Protein AF-A0A1F2RL47-F1 (afdb_monomer_lite)

Foldseek 3Di:
DLVLLVVLCVVVVHDLVLLCVQLLADSVVSVCPSVVVDQDFQLVQDCSQVSSCVSSVHPPCPSNVVSVVSVVVVVVVVVPDDQDFPDPLLVVLLLVQEDPVCSVVVVVVCVVPGRDPLSQLSQQVLLVVLSVVLSVCLVDQVSLCVVCVVVVHDSNRSNVLSSVSNRDGSRRDDSVSCVVTSNQFWNHKYADPVVRDIDTDTDDD

Structure (mmCIF, N/CA/C/O backbone):
data_AF-A0A1F2RL47-F1
#
_entry.id   AF-A0A1F2RL47-F1
#
loop_
_atom_site.group_PDB
_atom_site.id
_atom_site.type_symbol
_atom_site.label_atom_id
_atom_site.label_alt_id
_atom_site.label_comp_id
_atom_site.label_asym_id
_atom_site.label_entity_id
_atom_site.label_seq_id
_atom_site.pdbx_PDB_ins_code
_atom_site.Cartn_x
_atom_site.Cartn_y
_atom_site.Cartn_z
_atom_site.occupancy
_atom_site.B_iso_or_equiv
_atom_site.auth_seq_id
_atom_site.auth_comp_id
_atom_site.auth_asym_id
_atom_site.auth_atom_id
_atom_site.pdbx_PDB_model_num
ATOM 1 N N . MET A 1 1 ? -13.474 13.389 9.618 1.00 88.50 1 MET A N 1
ATOM 2 C CA . MET A 1 1 ? -13.455 12.072 10.287 1.00 88.50 1 MET A CA 1
ATOM 3 C C . MET A 1 1 ? -13.010 12.135 11.752 1.00 88.50 1 MET A C 1
ATOM 5 O O . MET A 1 1 ? -13.781 11.733 12.616 1.00 88.50 1 MET A O 1
ATOM 9 N N . ALA A 1 2 ? -11.808 12.642 12.065 1.00 90.94 2 ALA A N 1
ATOM 10 C CA . ALA A 1 2 ? -11.220 12.543 13.415 1.00 90.94 2 ALA A CA 1
ATOM 11 C C . ALA A 1 2 ? -12.103 13.094 14.556 1.00 90.94 2 ALA A C 1
ATOM 13 O O . ALA A 1 2 ? -12.157 12.508 15.635 1.00 90.94 2 ALA A O 1
ATOM 14 N N . PHE A 1 3 ? -12.824 14.193 14.311 1.00 91.50 3 PHE A N 1
ATOM 15 C CA . PHE A 1 3 ? -13.772 14.767 15.271 1.00 91.50 3 PHE A CA 1
ATOM 16 C C . PHE A 1 3 ? -14.878 13.774 15.669 1.00 91.50 3 PHE A C 1
ATOM 18 O O . PHE A 1 3 ? -15.091 13.547 16.857 1.00 91.50 3 PHE A O 1
ATOM 25 N N . VAL A 1 4 ? -15.513 13.128 14.683 1.00 92.81 4 VAL A N 1
ATOM 26 C CA . VAL A 1 4 ? -16.592 12.147 14.898 1.00 92.81 4 VAL A CA 1
ATOM 27 C C . VAL A 1 4 ? -16.088 10.972 15.732 1.00 92.81 4 VAL A C 1
ATOM 29 O O . VAL A 1 4 ? -16.738 10.580 16.697 1.00 92.81 4 VAL A O 1
ATOM 32 N N . ILE A 1 5 ? -14.891 10.458 15.424 1.00 93.94 5 ILE A N 1
ATOM 33 C CA . ILE A 1 5 ? -14.290 9.360 16.191 1.00 93.94 5 ILE A CA 1
ATOM 34 C C . ILE A 1 5 ? -14.054 9.775 17.651 1.00 93.94 5 ILE A C 1
ATOM 36 O O . ILE A 1 5 ? -14.458 9.056 18.561 1.00 93.94 5 ILE A O 1
ATOM 40 N N . ARG A 1 6 ? -13.453 10.949 17.896 1.00 94.44 6 ARG A N 1
ATOM 41 C CA . ARG A 1 6 ? -13.190 11.442 19.262 1.00 94.44 6 ARG A CA 1
ATOM 42 C C . ARG A 1 6 ? -14.474 11.646 20.066 1.00 94.44 6 ARG A C 1
ATOM 44 O O . ARG A 1 6 ? -14.506 11.317 21.249 1.00 94.44 6 ARG A O 1
ATOM 51 N N . GLN A 1 7 ? -15.521 12.171 19.435 1.00 95.06 7 GLN A N 1
ATOM 52 C CA . GLN A 1 7 ? -16.817 12.346 20.080 1.00 95.06 7 GLN A CA 1
ATOM 53 C C . GLN A 1 7 ? -17.424 10.993 20.477 1.00 95.06 7 GLN A C 1
ATOM 55 O O . GLN A 1 7 ? -17.806 10.810 21.631 1.00 95.06 7 GLN A O 1
ATOM 60 N N . ARG A 1 8 ? -17.437 10.019 19.559 1.00 95.69 8 ARG A N 1
ATOM 61 C CA . ARG A 1 8 ? -17.980 8.678 19.822 1.00 95.69 8 ARG A CA 1
ATOM 62 C C . ARG A 1 8 ? -17.197 7.909 20.881 1.00 95.69 8 ARG A C 1
ATOM 64 O O . ARG A 1 8 ? -17.809 7.240 21.705 1.00 95.69 8 ARG A O 1
ATOM 71 N N . LEU A 1 9 ? -15.870 8.044 20.910 1.00 95.25 9 LEU A N 1
ATOM 72 C CA . LEU A 1 9 ? -15.038 7.502 21.988 1.00 95.25 9 LEU A CA 1
ATOM 73 C C . LEU A 1 9 ? -15.491 8.023 23.358 1.00 95.25 9 LEU A C 1
ATOM 75 O O . LEU A 1 9 ? -15.716 7.234 24.271 1.00 95.25 9 LEU A O 1
ATOM 79 N N . LYS A 1 10 ? -15.699 9.341 23.482 1.00 95.50 10 LYS A N 1
ATOM 80 C CA . LYS A 1 10 ? -16.166 9.966 24.726 1.00 95.50 10 LYS A CA 1
ATOM 81 C C . LYS A 1 10 ? -17.562 9.484 25.128 1.00 95.50 10 LYS A C 1
ATOM 83 O O . LYS A 1 10 ? -17.778 9.176 26.293 1.00 95.50 10 LYS A O 1
ATOM 88 N N . GLU A 1 11 ? -18.495 9.416 24.180 1.00 96.38 11 GLU A N 1
ATOM 89 C CA . GLU A 1 11 ? -19.876 8.971 24.427 1.00 96.38 11 GLU A CA 1
ATOM 90 C C . GLU A 1 11 ? -19.958 7.507 24.871 1.00 96.38 11 GLU A C 1
ATOM 92 O O . GLU A 1 11 ? -20.798 7.157 25.695 1.00 96.38 11 GLU A O 1
ATOM 97 N N . LEU A 1 12 ? -19.086 6.653 24.334 1.00 95.38 12 LEU A N 1
ATOM 98 C CA . LEU A 1 12 ? -19.057 5.223 24.637 1.00 95.38 12 LEU A CA 1
ATOM 99 C C . LEU A 1 12 ? -18.124 4.867 25.804 1.00 95.38 12 LEU A C 1
ATOM 101 O O . LEU A 1 12 ? -18.041 3.695 26.161 1.00 95.38 12 LEU A O 1
ATOM 105 N N . GLY A 1 13 ? -17.411 5.843 26.380 1.00 94.75 13 GLY A N 1
ATOM 106 C CA . GLY A 1 13 ? -16.404 5.595 27.417 1.00 94.75 13 GLY A CA 1
ATOM 107 C C . GLY A 1 13 ? -15.221 4.755 26.922 1.00 94.75 13 GLY A C 1
ATOM 108 O O . GLY A 1 13 ? -14.617 4.020 27.697 1.00 94.75 13 GLY A O 1
ATOM 109 N N . LEU A 1 14 ? -14.912 4.829 25.625 1.00 95.06 14 LEU A N 1
ATOM 110 C CA . LEU A 1 14 ? -13.838 4.076 24.992 1.00 95.06 14 LEU A CA 1
ATOM 111 C C . LEU A 1 14 ? -12.568 4.924 24.875 1.00 95.06 14 LEU A C 1
ATOM 113 O O . LEU A 1 14 ? -12.594 6.123 24.604 1.00 95.06 14 LEU A O 1
ATOM 117 N N . GLU A 1 15 ? -11.433 4.255 25.003 1.00 94.75 15 GLU A N 1
ATOM 118 C CA . GLU A 1 15 ? -10.100 4.798 24.714 1.00 94.75 15 GLU A CA 1
ATOM 119 C C . GLU A 1 15 ? -9.568 4.353 23.337 1.00 94.75 15 GLU A C 1
ATOM 121 O O . GLU A 1 15 ? -10.057 3.378 22.761 1.00 94.75 15 GLU A O 1
ATOM 126 N N . GLN A 1 16 ? -8.516 5.015 22.833 1.00 94.50 16 GLN A N 1
ATOM 127 C CA . GLN A 1 16 ? -7.905 4.703 21.529 1.00 94.50 16 GLN A CA 1
ATOM 128 C C . GLN A 1 16 ? -7.389 3.261 21.434 1.00 94.50 16 GLN A C 1
ATOM 130 O O . GLN A 1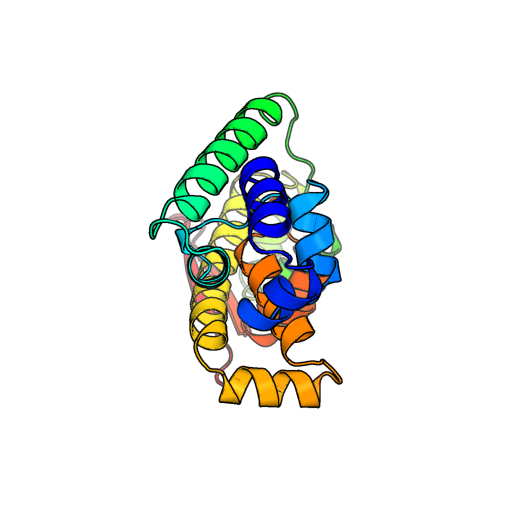 16 ? -7.584 2.633 20.394 1.00 94.50 16 GLN A O 1
ATOM 135 N N . ARG A 1 17 ? -6.835 2.697 22.518 1.00 95.56 17 ARG A N 1
ATOM 136 C CA . ARG A 1 17 ? -6.444 1.275 22.592 1.00 95.56 17 ARG A CA 1
ATOM 137 C C . ARG A 1 17 ? -7.565 0.296 22.228 1.00 95.56 17 ARG A C 1
ATOM 139 O O . ARG A 1 17 ? -7.301 -0.742 21.622 1.00 95.56 17 ARG A O 1
ATOM 146 N N . HIS A 1 18 ? -8.823 0.628 22.531 1.00 95.56 18 HIS A N 1
ATOM 147 C CA . HIS A 1 18 ? -9.960 -0.225 22.176 1.00 95.56 18 HIS A CA 1
ATOM 148 C C . HIS A 1 18 ? -10.221 -0.195 20.667 1.00 95.56 18 HIS A C 1
ATOM 150 O O . HIS A 1 18 ? -10.503 -1.234 20.076 1.00 95.56 18 HIS A O 1
ATOM 156 N N . LEU A 1 19 ? -10.066 0.970 20.025 1.00 94.94 19 LEU A N 1
ATOM 157 C CA . LEU A 1 19 ? -10.150 1.075 18.565 1.00 94.94 19 LEU A CA 1
ATOM 158 C C . LEU A 1 19 ? -8.989 0.381 17.876 1.00 94.94 19 LEU A C 1
ATOM 160 O O . LEU A 1 19 ? -9.209 -0.296 16.881 1.00 94.94 19 LEU A O 1
ATOM 164 N N . ALA A 1 20 ? -7.780 0.533 18.411 1.00 96.06 20 ALA A N 1
ATOM 165 C CA . ALA A 1 20 ? -6.589 -0.135 17.907 1.00 96.06 20 ALA A CA 1
ATOM 166 C C . ALA A 1 20 ? -6.789 -1.657 17.895 1.00 96.06 20 ALA A C 1
ATOM 168 O O . ALA A 1 20 ? -6.635 -2.296 16.858 1.00 96.06 20 ALA A O 1
ATOM 169 N N . THR A 1 21 ? -7.280 -2.206 19.011 1.00 95.75 21 THR A N 1
ATOM 170 C CA . THR A 1 21 ? -7.626 -3.629 19.137 1.00 95.75 21 THR A CA 1
ATOM 171 C C . THR A 1 21 ? -8.707 -4.043 18.134 1.00 95.75 21 THR A C 1
ATOM 173 O O . THR A 1 21 ? -8.534 -5.022 17.414 1.00 95.75 21 THR A O 1
ATOM 176 N N . ALA A 1 22 ? -9.806 -3.286 18.032 1.00 94.56 22 ALA A N 1
ATOM 177 C CA . ALA A 1 22 ? -10.914 -3.616 17.131 1.00 94.56 22 ALA A CA 1
ATOM 178 C C . ALA A 1 22 ? -10.522 -3.555 15.643 1.00 94.56 22 ALA A C 1
ATOM 180 O O . ALA A 1 22 ? -10.947 -4.386 14.845 1.00 94.56 22 ALA A O 1
ATOM 181 N N . ALA A 1 23 ? -9.687 -2.585 15.268 1.00 93.44 23 ALA A N 1
ATOM 182 C CA . ALA A 1 23 ? -9.158 -2.437 13.917 1.00 93.44 23 ALA A CA 1
ATOM 183 C C . ALA A 1 23 ? -7.949 -3.340 13.625 1.00 93.44 23 ALA A C 1
ATOM 185 O O . ALA A 1 23 ? -7.534 -3.438 12.465 1.00 93.44 23 ALA A O 1
ATOM 186 N N . GLN A 1 24 ? -7.420 -4.014 14.652 1.00 94.69 24 GLN A N 1
ATOM 187 C CA . GLN A 1 24 ? -6.204 -4.820 14.597 1.00 94.69 24 GLN A CA 1
ATOM 188 C C . GLN A 1 24 ? -4.998 -4.024 14.075 1.00 94.69 24 GLN A C 1
ATOM 190 O O . GLN A 1 24 ? -4.274 -4.449 13.178 1.00 94.69 24 GLN A O 1
ATOM 195 N N . VAL A 1 25 ? -4.819 -2.820 14.601 1.00 95.06 25 VAL A N 1
ATOM 196 C CA . VAL A 1 25 ? -3.718 -1.913 14.265 1.00 95.06 25 VAL A CA 1
ATOM 197 C C . VAL A 1 25 ? -3.071 -1.417 15.549 1.00 95.06 25 VAL A C 1
ATOM 199 O O . VAL A 1 25 ? -3.629 -1.552 16.636 1.00 95.06 25 VAL A O 1
ATOM 202 N N . THR A 1 26 ? -1.892 -0.812 15.443 1.00 95.56 26 THR A N 1
ATOM 203 C CA . THR A 1 26 ? -1.216 -0.255 16.617 1.00 95.56 26 THR A CA 1
ATOM 204 C C . THR A 1 26 ? -1.956 0.973 17.157 1.00 95.56 26 THR A C 1
ATOM 206 O O . THR A 1 26 ? -2.569 1.744 16.413 1.00 95.56 26 THR A O 1
ATOM 209 N N . GLU A 1 27 ? -1.877 1.213 18.469 1.00 95.56 27 GLU A N 1
ATOM 210 C CA . GLU A 1 27 ? -2.470 2.416 19.071 1.00 95.56 27 GLU A CA 1
ATOM 211 C C . GLU A 1 27 ? -1.833 3.703 18.523 1.00 95.56 27 GLU A C 1
ATOM 213 O O . GLU A 1 27 ? -2.525 4.691 18.275 1.00 95.56 27 GLU A O 1
ATOM 218 N N . SER A 1 28 ? -0.526 3.665 18.239 1.00 94.50 28 SER A N 1
ATOM 219 C CA . SER A 1 28 ? 0.192 4.760 17.579 1.00 94.50 28 SER A CA 1
ATOM 220 C C . SER A 1 28 ? -0.423 5.112 16.222 1.00 94.50 28 SER A C 1
ATOM 222 O O . SER A 1 28 ? -0.606 6.292 15.924 1.00 94.50 28 SER A O 1
ATOM 224 N N . TYR A 1 29 ? -0.820 4.112 15.429 1.00 92.75 29 TYR A N 1
ATOM 225 C CA . TYR A 1 29 ? -1.465 4.338 14.138 1.00 92.75 29 TYR A CA 1
ATOM 226 C C . TYR A 1 29 ? -2.809 5.069 14.290 1.00 92.75 29 TYR A C 1
ATOM 228 O O . TYR A 1 29 ? -3.046 6.071 13.611 1.00 92.75 29 TYR A O 1
ATOM 236 N N . ILE A 1 30 ? -3.650 4.657 15.250 1.00 94.50 30 ILE A N 1
ATOM 237 C CA . ILE A 1 30 ? -4.903 5.363 15.580 1.00 94.50 30 ILE A CA 1
ATOM 238 C C . ILE A 1 30 ? -4.621 6.802 16.025 1.00 94.50 30 ILE A C 1
ATOM 240 O O . ILE A 1 30 ? -5.266 7.738 15.549 1.00 94.50 30 ILE A O 1
ATOM 244 N N . SER A 1 31 ? -3.628 7.002 16.890 1.00 94.38 31 SER A N 1
ATOM 245 C CA . SER A 1 31 ? -3.228 8.329 17.365 1.00 94.38 31 SER A CA 1
ATOM 246 C C . SER A 1 31 ? -2.759 9.238 16.222 1.00 94.38 31 SER A C 1
ATOM 248 O O . SER A 1 31 ? -3.164 10.400 16.142 1.00 94.38 31 SER A O 1
ATOM 250 N N . GLN A 1 32 ? -1.971 8.712 15.279 1.00 92.38 32 GLN A N 1
ATOM 251 C CA . GLN A 1 32 ? -1.508 9.442 14.094 1.00 92.38 32 GLN A CA 1
ATOM 252 C C . GLN A 1 32 ? -2.663 9.831 13.159 1.00 92.38 32 GLN A C 1
ATOM 254 O O . GLN A 1 32 ? -2.704 10.977 12.699 1.00 92.38 32 GLN A O 1
ATOM 259 N N . LEU A 1 33 ? -3.620 8.921 12.944 1.00 90.94 33 LEU A N 1
ATOM 260 C CA . LEU A 1 33 ? -4.858 9.165 12.194 1.00 90.94 33 LEU A CA 1
ATOM 261 C C . LEU A 1 33 ? -5.698 10.273 12.837 1.00 90.94 33 LEU A C 1
ATOM 263 O O . LEU A 1 33 ? -6.077 11.250 12.191 1.00 90.94 33 LEU A O 1
ATOM 267 N N . LEU A 1 34 ? -5.956 10.169 14.143 1.00 91.75 34 LEU A N 1
ATOM 268 C CA . LEU A 1 34 ? -6.747 11.159 14.875 1.00 91.75 34 LEU A CA 1
ATOM 269 C C . LEU A 1 34 ? -6.022 12.495 15.035 1.00 91.75 34 LEU A C 1
ATOM 271 O O . LEU A 1 34 ? -6.678 13.528 15.190 1.00 91.75 34 LEU A O 1
ATOM 275 N N . GLY A 1 35 ? -4.692 12.483 15.030 1.00 90.38 35 GLY A N 1
ATOM 276 C CA . GLY A 1 35 ? -3.835 13.661 15.066 1.00 90.38 35 GLY A CA 1
ATOM 277 C C . GLY A 1 35 ? -3.644 14.336 13.709 1.00 90.38 35 GLY A C 1
ATOM 278 O O . GLY A 1 35 ? -3.002 15.382 13.674 1.00 90.38 35 GLY A O 1
ATOM 279 N N . ARG A 1 36 ? -4.176 13.765 12.615 1.00 83.94 36 ARG A N 1
ATOM 280 C CA . ARG A 1 36 ? -3.957 14.231 11.230 1.00 83.94 36 ARG A CA 1
ATOM 281 C C . ARG A 1 36 ? -2.474 14.337 10.856 1.00 83.94 36 ARG A C 1
ATOM 283 O O . ARG A 1 36 ? -2.095 15.136 10.007 1.00 83.94 36 ARG A O 1
ATOM 290 N N . LYS A 1 37 ? -1.625 13.538 11.512 1.00 84.00 37 LYS A N 1
ATOM 291 C CA . LYS A 1 37 ? -0.209 13.401 11.139 1.00 84.00 37 LYS A CA 1
ATOM 292 C C . LYS A 1 37 ? -0.048 12.529 9.895 1.00 84.00 37 LYS A C 1
ATOM 294 O O . LYS A 1 37 ? 0.966 12.631 9.216 1.00 84.00 37 LYS A O 1
ATOM 299 N N . LYS A 1 38 ? -1.039 11.677 9.622 1.00 79.38 38 LYS A N 1
ATOM 300 C CA . LYS A 1 38 ? -1.148 10.849 8.423 1.00 79.38 38 LYS A CA 1
ATOM 301 C C . LYS A 1 38 ? -2.483 11.109 7.740 1.00 79.38 38 LYS A C 1
ATOM 303 O O . LYS A 1 38 ? -3.490 11.321 8.423 1.00 79.38 38 LYS A O 1
ATOM 308 N N . ALA A 1 39 ? -2.462 11.079 6.411 1.00 79.62 39 ALA A N 1
ATOM 309 C CA . ALA A 1 39 ? -3.675 11.091 5.614 1.00 79.62 39 ALA A CA 1
ATOM 310 C C . ALA A 1 39 ? -4.495 9.828 5.931 1.00 79.62 39 ALA A C 1
ATOM 312 O O . ALA A 1 39 ? -3.917 8.764 6.182 1.00 79.62 39 ALA A O 1
ATOM 313 N N . PRO A 1 40 ? -5.830 9.920 5.954 1.00 84.88 40 PRO A N 1
ATOM 314 C CA . PRO A 1 40 ? -6.660 8.740 6.116 1.00 84.88 40 PRO A CA 1
ATOM 315 C C . PRO A 1 40 ? -6.518 7.836 4.879 1.00 84.88 40 PRO A C 1
ATOM 317 O O . PRO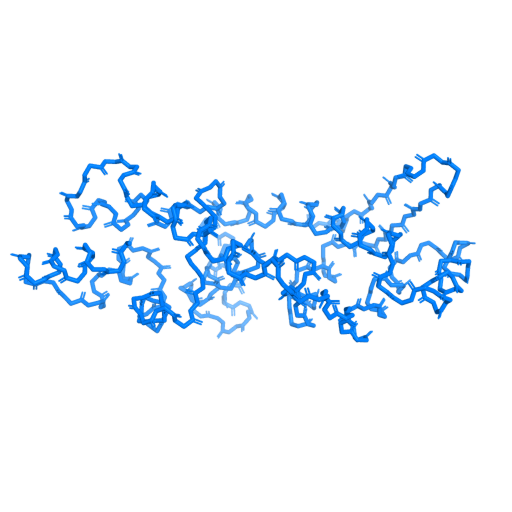 A 1 40 ? -6.591 8.375 3.775 1.00 84.88 40 PRO A O 1
ATOM 320 N N . PRO A 1 41 ? -6.309 6.511 5.028 1.00 88.62 41 PRO A N 1
ATOM 321 C CA . PRO A 1 41 ? -6.110 5.605 3.894 1.00 88.62 41 PRO A CA 1
ATOM 322 C C . PRO A 1 41 ? -7.272 5.631 2.889 1.00 88.62 41 PRO A C 1
ATOM 324 O O . PRO A 1 41 ? -8.414 5.919 3.235 1.00 88.62 41 PRO A O 1
ATOM 327 N N . ALA A 1 42 ? -7.010 5.335 1.618 1.00 87.56 42 ALA A N 1
ATOM 328 C CA . ALA A 1 42 ? -8.079 5.258 0.620 1.00 87.56 42 ALA A CA 1
ATOM 329 C C . ALA A 1 42 ? -9.120 4.167 0.991 1.00 87.56 42 ALA A C 1
ATOM 331 O O . ALA A 1 42 ? -8.725 3.018 1.215 1.00 87.56 42 ALA A O 1
ATOM 332 N N . PRO A 1 43 ? -10.433 4.477 1.062 1.00 89.31 43 PRO A N 1
ATOM 333 C CA . PRO A 1 43 ? -11.442 3.524 1.535 1.00 89.31 43 PRO A CA 1
ATOM 334 C C . PRO A 1 43 ? -11.577 2.232 0.729 1.00 89.31 43 PRO A C 1
ATOM 336 O O . PRO A 1 43 ? -11.914 1.198 1.292 1.00 89.31 43 PRO A O 1
ATOM 339 N N . ASP A 1 44 ? -11.278 2.250 -0.568 1.00 86.75 44 ASP A N 1
ATOM 340 C CA . ASP A 1 44 ? -11.280 1.071 -1.446 1.00 86.75 44 ASP A CA 1
ATOM 341 C C . ASP A 1 44 ? -10.114 0.098 -1.172 1.00 86.75 44 ASP A C 1
ATOM 343 O O . ASP A 1 44 ? -10.092 -1.041 -1.663 1.00 86.75 44 ASP A O 1
ATOM 347 N N . ARG A 1 45 ? -9.133 0.538 -0.379 1.00 83.81 45 ARG A N 1
ATOM 348 C CA . ARG A 1 45 ? -7.887 -0.183 -0.097 1.00 83.81 45 ARG A CA 1
ATOM 349 C C . ARG A 1 45 ? -7.801 -0.714 1.327 1.00 83.81 45 ARG A C 1
ATOM 351 O O . ARG A 1 45 ? -6.783 -1.294 1.686 1.00 83.81 45 ARG A O 1
ATOM 358 N N . THR A 1 46 ? -8.831 -0.510 2.147 1.00 87.81 46 THR A N 1
ATOM 359 C CA . THR A 1 46 ? -8.787 -0.895 3.557 1.00 87.81 46 THR A CA 1
ATOM 360 C C . THR A 1 46 ? -10.158 -1.242 4.129 1.00 87.81 46 THR A C 1
ATOM 362 O O . THR A 1 46 ? -11.153 -0.569 3.887 1.00 87.81 46 THR A O 1
ATOM 365 N N . ASP A 1 47 ? -10.182 -2.260 4.980 1.00 90.88 47 ASP A N 1
ATOM 366 C CA . ASP A 1 47 ? -11.283 -2.635 5.873 1.00 90.88 47 ASP A CA 1
ATOM 367 C C . ASP A 1 47 ? -11.279 -1.831 7.194 1.00 90.88 47 ASP A C 1
ATOM 369 O O . ASP A 1 47 ? -12.146 -2.010 8.052 1.00 90.88 47 ASP A O 1
ATOM 373 N N . LEU A 1 48 ? -10.317 -0.916 7.383 1.00 92.56 48 LEU A N 1
ATOM 374 C CA . LEU A 1 48 ? -10.156 -0.115 8.601 1.00 92.56 48 LEU A CA 1
ATOM 375 C C . LEU A 1 48 ? -11.439 0.635 8.982 1.00 92.56 48 LEU A C 1
ATOM 377 O O . LEU A 1 48 ? -11.823 0.661 10.151 1.00 92.56 48 LEU A O 1
ATOM 381 N N . TYR A 1 49 ? -12.109 1.251 8.007 1.00 93.62 49 TYR A N 1
ATOM 382 C CA . TYR A 1 49 ? -13.300 2.064 8.259 1.00 93.62 49 TYR A CA 1
ATOM 383 C C . TYR A 1 49 ? -14.500 1.246 8.703 1.00 93.62 49 TYR A C 1
ATOM 385 O O . TYR A 1 49 ? -15.297 1.723 9.511 1.00 93.62 49 TYR A O 1
ATOM 393 N N . GLU A 1 50 ? -14.609 0.019 8.206 1.00 93.75 50 GLU A N 1
ATOM 394 C CA . GLU A 1 50 ? -15.635 -0.914 8.636 1.00 93.75 50 GLU A CA 1
ATOM 395 C C . GLU A 1 50 ? -15.392 -1.328 10.090 1.00 93.75 50 GLU A C 1
ATOM 397 O O . GLU A 1 50 ? -16.269 -1.133 10.935 1.00 93.75 50 GLU A O 1
ATOM 402 N N . LYS A 1 51 ? -14.171 -1.773 10.418 1.00 94.44 51 LYS A N 1
ATOM 403 C CA . LYS A 1 51 ? -13.800 -2.191 11.781 1.00 94.44 51 LYS A CA 1
ATOM 404 C C . LYS A 1 51 ? -13.977 -1.068 12.810 1.00 94.44 51 LYS A C 1
ATOM 406 O O . LYS A 1 51 ? -14.565 -1.272 13.873 1.00 94.44 51 LYS A 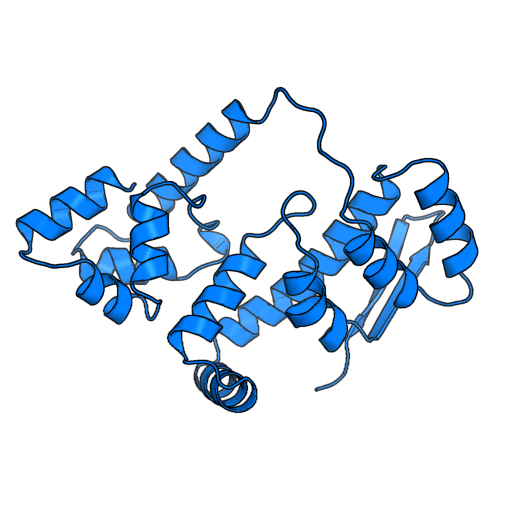O 1
ATOM 411 N N . LEU A 1 52 ? -13.521 0.146 12.488 1.00 95.00 52 LEU A N 1
ATOM 412 C CA . LEU A 1 52 ? -13.702 1.318 13.353 1.00 95.00 52 LEU A CA 1
ATOM 413 C C . LEU A 1 52 ? -15.177 1.720 13.480 1.00 95.00 52 LEU A C 1
ATOM 415 O O . LEU A 1 52 ? -15.623 2.087 14.568 1.00 95.00 52 LEU A O 1
ATOM 419 N N . GLY A 1 53 ? -15.939 1.655 12.385 1.00 94.62 53 GLY A N 1
ATOM 420 C CA . GLY A 1 53 ? -17.360 1.999 12.368 1.00 94.62 53 GLY A CA 1
ATOM 421 C C . GLY A 1 53 ? -18.175 1.076 13.267 1.00 94.62 53 GLY A C 1
ATOM 422 O O . GLY A 1 53 ? -18.950 1.559 14.096 1.00 94.62 53 GLY A O 1
ATOM 423 N N . GLN A 1 54 ? -17.923 -0.231 13.179 1.00 95.12 54 GLN A N 1
ATOM 424 C CA . GLN A 1 54 ? -18.538 -1.245 14.035 1.00 95.12 54 GLN A CA 1
ATOM 425 C C . GLN A 1 54 ? -18.217 -1.002 15.518 1.00 95.12 54 GLN A C 1
ATOM 427 O O . GLN A 1 54 ? -19.132 -0.940 16.343 1.00 95.12 54 GLN A O 1
ATOM 432 N N . ALA A 1 55 ? -16.945 -0.764 15.862 1.00 94.50 55 ALA A N 1
ATOM 433 C CA . ALA A 1 55 ? -16.527 -0.492 17.242 1.00 94.50 55 ALA A CA 1
ATOM 434 C C . ALA A 1 55 ? -17.171 0.780 17.830 1.00 94.50 55 ALA A C 1
ATOM 436 O O . ALA A 1 55 ? -17.520 0.826 19.010 1.00 94.50 55 ALA A O 1
ATOM 437 N N . LEU A 1 56 ? -17.369 1.809 17.001 1.00 95.81 56 LEU A N 1
ATOM 438 C CA . LEU A 1 56 ? -17.978 3.087 17.391 1.00 95.81 56 LEU A CA 1
ATOM 439 C C . LEU A 1 56 ? -19.508 3.106 17.258 1.00 95.81 56 LEU A C 1
ATOM 441 O O . LEU A 1 56 ? -20.138 4.136 17.543 1.00 95.81 56 LEU A O 1
ATOM 445 N N . LYS A 1 57 ? -20.114 1.988 16.836 1.00 94.94 57 LYS A N 1
ATOM 446 C CA . LYS A 1 57 ? -21.551 1.860 16.556 1.00 94.94 57 LYS A CA 1
ATOM 447 C C . LYS A 1 57 ? -22.045 2.964 15.610 1.00 94.94 57 LYS A C 1
ATOM 449 O O . LYS A 1 57 ? -23.041 3.629 15.890 1.00 94.94 57 LYS A O 1
ATOM 454 N N . LEU A 1 58 ? -21.284 3.217 14.548 1.00 94.38 58 LEU A N 1
ATOM 455 C CA . LEU A 1 58 ? -21.622 4.167 13.489 1.00 94.38 58 LEU A CA 1
ATOM 456 C C . LEU A 1 58 ? -22.276 3.439 12.307 1.00 94.38 58 LEU A C 1
ATOM 458 O O . LEU A 1 58 ? -22.022 2.249 12.117 1.00 94.38 58 LEU A O 1
ATOM 462 N N . PRO A 1 59 ? -23.082 4.136 11.486 1.00 93.94 59 PRO A N 1
ATOM 463 C CA . PRO A 1 59 ? -23.585 3.568 10.243 1.00 93.94 59 PRO A CA 1
ATOM 464 C C . PRO A 1 59 ? -22.443 3.096 9.337 1.00 93.94 59 PRO A C 1
ATOM 466 O O . PRO A 1 59 ? -21.426 3.784 9.186 1.00 93.94 59 PRO A O 1
ATOM 469 N N . ASN A 1 60 ? -22.632 1.935 8.708 1.00 89.75 60 ASN A N 1
ATOM 470 C CA . ASN A 1 60 ? -21.666 1.384 7.762 1.00 89.75 60 ASN A CA 1
ATOM 471 C C . ASN A 1 60 ? -21.378 2.392 6.642 1.00 89.75 60 ASN A C 1
ATOM 473 O O . ASN A 1 60 ? -22.286 3.026 6.108 1.00 89.75 60 ASN A O 1
ATOM 477 N N . GLY A 1 61 ? -20.099 2.551 6.301 1.00 90.56 61 GLY A N 1
ATOM 478 C CA . GLY A 1 61 ? -19.650 3.471 5.254 1.00 90.56 61 GLY A CA 1
ATOM 479 C C . GLY A 1 61 ? -19.541 4.945 5.667 1.00 90.56 61 GLY A C 1
ATOM 480 O O . GLY A 1 61 ? -18.919 5.715 4.939 1.00 90.56 61 GLY A O 1
ATOM 481 N N . GLU A 1 62 ? -20.043 5.360 6.838 1.00 93.56 62 GLU A N 1
ATOM 482 C CA . GLU A 1 62 ? -19.972 6.773 7.254 1.00 93.56 62 GLU A CA 1
ATOM 483 C C . GLU A 1 62 ? -18.519 7.243 7.436 1.00 93.56 62 GLU A C 1
ATOM 485 O O . GLU A 1 62 ? -18.139 8.314 6.960 1.00 93.56 62 GLU A O 1
ATOM 490 N N . LEU A 1 63 ? -17.670 6.424 8.069 1.00 94.12 63 LEU A N 1
ATOM 491 C CA . LEU A 1 63 ? -16.250 6.752 8.232 1.00 94.12 63 LEU A CA 1
ATOM 492 C C . LEU A 1 63 ? -15.497 6.765 6.897 1.00 94.12 63 LEU A C 1
ATOM 494 O O . LEU A 1 63 ? -14.696 7.671 6.680 1.00 94.12 63 LEU A O 1
ATOM 498 N N . ALA A 1 64 ? -15.794 5.822 5.998 1.00 93.56 64 ALA A N 1
ATOM 499 C CA . ALA A 1 64 ? -15.225 5.783 4.651 1.00 93.56 64 ALA A CA 1
ATOM 500 C C . ALA A 1 64 ? -15.571 7.061 3.868 1.00 93.56 64 ALA A C 1
ATOM 502 O O . ALA A 1 64 ? -14.686 7.720 3.326 1.00 93.56 64 ALA A O 1
ATOM 503 N N . ARG A 1 65 ? -16.840 7.491 3.913 1.00 93.94 65 ARG A N 1
ATOM 504 C CA . ARG A 1 65 ? -17.297 8.746 3.298 1.00 93.94 65 ARG A CA 1
ATOM 505 C C . ARG A 1 65 ? -16.551 9.964 3.847 1.00 93.94 65 ARG A C 1
ATOM 507 O O . ARG A 1 65 ? -16.153 10.844 3.086 1.00 93.94 65 ARG A O 1
ATOM 514 N N . LEU A 1 66 ? -16.372 10.038 5.167 1.00 92.62 66 LEU A N 1
ATOM 515 C CA . LEU A 1 66 ? -15.649 11.143 5.803 1.00 92.62 66 LEU A CA 1
ATOM 516 C C . LEU A 1 66 ? -14.155 11.138 5.458 1.00 92.62 66 LEU A C 1
ATOM 518 O O . LEU A 1 66 ? -13.574 12.215 5.330 1.00 92.62 66 LEU A O 1
ATOM 522 N N . ALA A 1 67 ? -13.543 9.961 5.322 1.00 91.62 67 ALA A N 1
ATOM 523 C CA . ALA A 1 67 ? -12.163 9.821 4.876 1.00 91.62 67 ALA A CA 1
ATOM 524 C C . ALA A 1 67 ? -11.990 10.301 3.428 1.00 91.62 67 ALA A C 1
ATOM 526 O O . ALA A 1 67 ? -11.089 11.091 3.159 1.00 91.62 67 ALA A O 1
ATOM 527 N N . ASP A 1 68 ? -12.892 9.920 2.520 1.00 90.81 68 ASP A N 1
ATOM 528 C CA . ASP A 1 68 ? -12.870 10.379 1.125 1.00 90.81 68 ASP A CA 1
ATOM 529 C C . ASP A 1 68 ? -12.963 11.900 0.997 1.00 90.81 68 ASP A C 1
ATOM 531 O O . ASP A 1 68 ? -12.275 12.508 0.171 1.00 90.81 68 ASP A O 1
ATOM 535 N N . LEU A 1 69 ? -13.812 12.533 1.810 1.00 89.50 69 LEU A N 1
ATOM 536 C CA . LEU A 1 69 ? -13.920 13.990 1.851 1.00 89.50 69 LEU A CA 1
ATOM 537 C C . LEU A 1 69 ? -12.610 14.631 2.327 1.00 89.50 69 LEU A C 1
ATOM 539 O O . LEU A 1 69 ? -12.110 15.534 1.657 1.00 89.50 69 LEU A O 1
ATOM 543 N N . GLU A 1 70 ? -12.019 14.130 3.418 1.00 87.38 70 GLU A N 1
ATOM 544 C CA . GLU A 1 70 ? -10.729 14.625 3.923 1.00 87.38 70 GLU A CA 1
ATOM 545 C C . GLU A 1 70 ? -9.607 14.453 2.879 1.00 87.38 70 GLU A C 1
ATOM 547 O O . GLU A 1 70 ? -8.861 15.401 2.630 1.00 87.38 70 GLU A O 1
ATOM 552 N N . ARG A 1 71 ? -9.532 13.310 2.177 1.00 86.44 71 ARG A N 1
ATOM 553 C CA . ARG A 1 71 ? -8.544 13.083 1.101 1.00 86.44 71 ARG A CA 1
ATOM 554 C C . ARG A 1 71 ? -8.716 14.054 -0.063 1.00 86.44 71 ARG A C 1
ATOM 556 O O . ARG A 1 71 ? -7.735 14.604 -0.560 1.00 86.44 71 ARG A O 1
ATOM 563 N N . LYS A 1 72 ? -9.955 14.298 -0.503 1.00 84.38 72 LYS A N 1
ATOM 564 C CA . LYS A 1 72 ? -10.245 15.264 -1.579 1.00 84.38 72 LYS A CA 1
ATOM 565 C C . LYS A 1 72 ? -9.864 16.688 -1.175 1.00 84.38 72 LYS A C 1
ATOM 567 O O . LYS A 1 72 ? -9.364 17.441 -2.008 1.00 84.38 72 LYS A O 1
ATOM 572 N N . GLU A 1 73 ? -10.083 17.067 0.081 1.00 83.25 73 GLU A N 1
ATOM 573 C CA . GLU A 1 73 ? -9.652 18.364 0.611 1.00 83.25 73 GLU A CA 1
ATOM 574 C C . GLU A 1 73 ? -8.126 18.487 0.676 1.00 83.25 73 GLU A C 1
ATOM 576 O O . GLU A 1 73 ? -7.581 19.510 0.259 1.00 83.25 73 GLU A O 1
ATOM 581 N N . GLU A 1 74 ? -7.421 17.454 1.140 1.00 78.81 74 GLU A N 1
ATOM 582 C CA . GLU A 1 74 ? -5.955 17.430 1.139 1.00 78.81 74 GLU A CA 1
ATOM 583 C C . GLU A 1 74 ? -5.382 17.504 -0.276 1.00 78.81 74 GLU A C 1
ATOM 585 O O . GLU A 1 74 ? -4.450 18.269 -0.521 1.00 78.81 74 GLU A O 1
ATOM 590 N N . PHE A 1 75 ? -5.970 16.777 -1.225 1.00 75.19 75 PHE A N 1
ATOM 591 C CA . PHE A 1 75 ? -5.574 16.841 -2.629 1.00 75.19 75 PHE A CA 1
ATOM 592 C C . PHE A 1 75 ? -5.742 18.256 -3.202 1.00 75.19 75 PHE A C 1
ATOM 594 O O . PHE A 1 75 ? -4.818 18.793 -3.810 1.00 75.19 75 PHE A O 1
ATOM 601 N N . LYS A 1 76 ? -6.874 18.921 -2.919 1.00 75.38 76 LYS A N 1
ATOM 602 C CA . LYS A 1 76 ? -7.101 20.330 -3.292 1.00 75.38 76 LYS A CA 1
ATOM 603 C C . LYS A 1 76 ? -6.075 21.285 -2.682 1.00 75.38 76 LYS A C 1
ATOM 605 O O . LYS A 1 76 ? -5.699 22.252 -3.331 1.00 75.38 76 LYS A O 1
ATOM 610 N N . ARG A 1 77 ? -5.604 21.026 -1.459 1.00 72.44 77 ARG A N 1
ATOM 611 C CA . ARG A 1 77 ? 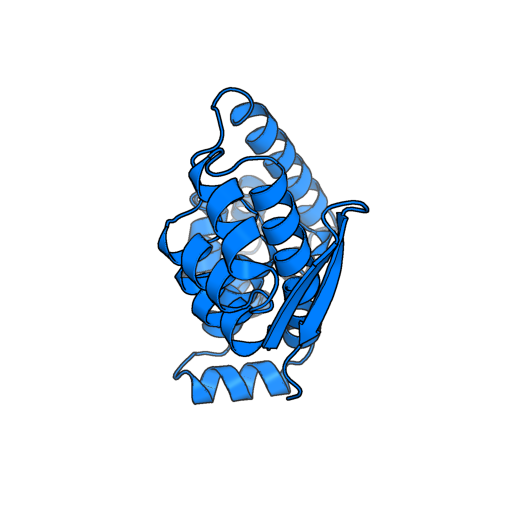-4.552 21.835 -0.816 1.00 72.44 77 ARG A CA 1
ATOM 612 C C . ARG A 1 77 ? -3.173 21.617 -1.436 1.00 72.44 77 ARG A C 1
ATOM 614 O O . ARG A 1 77 ? -2.370 22.542 -1.446 1.00 72.44 77 ARG A O 1
ATOM 621 N N . LYS A 1 78 ? -2.893 20.413 -1.942 1.00 68.19 78 LYS A N 1
ATOM 622 C CA . LYS A 1 78 ? -1.601 20.047 -2.548 1.00 68.19 78 LYS A CA 1
ATOM 623 C C . LYS A 1 78 ? -1.439 20.518 -3.999 1.00 68.19 78 LYS A C 1
ATOM 625 O O . LYS A 1 78 ? -0.322 20.504 -4.504 1.00 68.19 78 LYS A O 1
ATOM 630 N N . LEU A 1 79 ? -2.510 20.990 -4.641 1.00 60.88 79 LEU A N 1
ATOM 631 C CA . LEU A 1 79 ? -2.579 21.404 -6.054 1.00 60.88 79 LEU A CA 1
ATOM 632 C C . LEU A 1 79 ? -1.737 22.647 -6.449 1.00 60.88 79 LEU A C 1
ATOM 634 O O . LEU A 1 79 ? -1.986 23.242 -7.490 1.00 60.88 79 LEU A O 1
ATOM 638 N N . GLY A 1 80 ? -0.734 23.040 -5.659 1.00 58.31 80 GLY A N 1
ATOM 639 C CA . GLY A 1 80 ? 0.111 24.216 -5.919 1.00 58.31 80 GLY A CA 1
ATOM 640 C C . GLY A 1 80 ? 1.611 23.947 -6.061 1.00 58.31 80 GLY A C 1
ATOM 641 O O . GLY A 1 80 ? 2.324 24.839 -6.510 1.00 58.31 80 GLY A O 1
ATOM 642 N N . ASN A 1 81 ? 2.104 22.754 -5.709 1.00 58.12 81 ASN A N 1
ATOM 643 C CA . ASN A 1 81 ? 3.539 22.460 -5.733 1.00 58.12 81 ASN A CA 1
ATOM 644 C C . ASN A 1 81 ? 3.880 21.453 -6.841 1.00 58.12 81 ASN A C 1
ATOM 646 O O . ASN A 1 81 ? 3.188 20.437 -6.955 1.00 58.12 81 ASN A O 1
ATOM 650 N N . PRO A 1 82 ? 4.950 21.684 -7.629 1.00 58.22 82 PRO A N 1
ATOM 651 C CA . PRO A 1 82 ? 5.492 20.658 -8.506 1.00 58.22 82 PRO A CA 1
ATOM 652 C C . PRO A 1 82 ? 5.854 19.434 -7.660 1.00 58.22 82 PRO A C 1
ATOM 654 O O . PRO A 1 82 ? 6.414 19.596 -6.570 1.00 58.22 82 PRO A O 1
ATOM 657 N N . PRO A 1 83 ? 5.534 18.218 -8.114 1.00 62.38 83 PRO A N 1
ATOM 658 C CA . PRO A 1 83 ? 5.850 17.043 -7.334 1.00 62.38 83 PRO A CA 1
ATOM 659 C C . PRO A 1 83 ? 7.371 16.851 -7.276 1.00 62.38 83 PRO A C 1
ATOM 661 O O . PRO A 1 83 ? 8.060 16.977 -8.291 1.00 62.38 83 PRO A O 1
ATOM 664 N N . ALA A 1 84 ? 7.890 16.573 -6.078 1.00 66.31 84 ALA A N 1
ATOM 665 C CA . ALA A 1 84 ? 9.308 16.296 -5.885 1.00 66.31 84 ALA A CA 1
ATOM 666 C C . ALA A 1 84 ? 9.722 15.047 -6.689 1.00 66.31 84 ALA A C 1
ATOM 668 O O . ALA A 1 84 ? 8.896 14.144 -6.841 1.00 66.31 84 ALA A O 1
ATOM 669 N N . PRO A 1 85 ? 10.968 14.978 -7.197 1.00 66.94 85 PRO A N 1
ATOM 670 C CA . PRO A 1 85 ? 11.485 13.775 -7.837 1.00 66.94 85 PRO A CA 1
ATOM 671 C C . PRO A 1 85 ? 11.355 12.542 -6.935 1.00 66.94 85 PRO A C 1
ATOM 673 O O . PRO A 1 85 ? 11.389 12.673 -5.710 1.00 66.94 85 PRO A O 1
ATOM 676 N N . LEU A 1 86 ? 11.268 11.348 -7.532 1.00 73.81 86 LEU A N 1
ATOM 677 C CA . LEU A 1 86 ? 11.451 10.106 -6.776 1.00 73.81 86 LEU A CA 1
ATOM 678 C C . LEU A 1 86 ? 12.788 10.121 -6.035 1.00 73.81 86 LEU A C 1
ATOM 680 O O . LEU A 1 86 ? 13.782 10.655 -6.534 1.00 73.81 86 LEU A O 1
ATOM 684 N N . PHE A 1 87 ? 12.798 9.484 -4.865 1.00 78.31 87 PHE A N 1
ATOM 685 C CA . PHE A 1 87 ? 14.030 9.190 -4.145 1.00 78.31 87 PHE A CA 1
ATOM 686 C C . PHE A 1 87 ? 14.972 8.379 -5.041 1.00 78.31 87 PHE A C 1
ATOM 688 O O . PHE A 1 87 ? 14.538 7.462 -5.745 1.00 78.31 87 PHE A O 1
ATOM 695 N N . GLU A 1 88 ? 16.258 8.719 -5.018 1.00 82.94 88 GLU A N 1
ATOM 696 C CA . GLU A 1 88 ? 17.276 8.088 -5.862 1.00 82.94 88 GLU A CA 1
ATOM 697 C C . GLU A 1 88 ? 17.332 6.574 -5.627 1.00 82.94 88 GLU A C 1
ATOM 699 O O . GLU A 1 88 ? 17.392 5.790 -6.571 1.00 82.94 88 GLU A O 1
ATOM 704 N N . GLU A 1 89 ? 17.174 6.152 -4.375 1.00 83.69 89 GLU A N 1
ATOM 705 C CA . GLU A 1 89 ? 17.131 4.749 -3.981 1.00 83.69 89 GLU A CA 1
ATOM 706 C C . GLU A 1 89 ? 15.948 4.010 -4.616 1.00 83.69 89 GLU A C 1
ATOM 708 O O . GLU A 1 89 ? 16.083 2.865 -5.039 1.00 83.69 89 GLU A O 1
ATOM 713 N N . VAL A 1 90 ? 14.787 4.663 -4.727 1.00 86.44 90 VAL A N 1
ATOM 714 C CA . VAL A 1 90 ? 13.599 4.077 -5.366 1.00 86.44 90 VAL A CA 1
ATOM 715 C C . VAL A 1 90 ? 13.829 3.918 -6.866 1.00 86.44 90 VAL A C 1
ATOM 717 O O . VAL A 1 90 ? 13.525 2.863 -7.425 1.00 86.44 90 VAL A O 1
ATOM 720 N N . ARG A 1 91 ? 14.422 4.928 -7.513 1.00 90.69 91 ARG A N 1
ATOM 721 C CA . ARG A 1 91 ? 14.781 4.862 -8.934 1.00 90.69 91 ARG A CA 1
ATOM 722 C C . ARG A 1 91 ? 15.743 3.713 -9.218 1.00 90.69 91 ARG A C 1
ATOM 724 O O . ARG A 1 91 ? 15.513 2.956 -10.158 1.00 90.69 91 ARG A O 1
ATOM 731 N N . GLU A 1 92 ? 16.796 3.567 -8.419 1.00 90.69 92 GLU A N 1
ATOM 732 C CA . GLU A 1 92 ? 17.779 2.499 -8.623 1.00 90.69 92 GLU A CA 1
ATOM 733 C C . GLU A 1 92 ? 17.175 1.108 -8.407 1.00 90.69 92 GLU A C 1
ATOM 735 O O . GLU A 1 92 ? 17.471 0.191 -9.173 1.00 90.69 92 GLU A O 1
ATOM 740 N N . LEU A 1 93 ? 16.269 0.944 -7.437 1.00 88.56 93 LEU A N 1
ATOM 741 C CA . LEU A 1 93 ? 15.536 -0.313 -7.251 1.00 88.56 93 LEU A CA 1
ATOM 742 C C . LEU A 1 93 ? 14.663 -0.654 -8.467 1.00 88.56 93 LEU A C 1
ATOM 744 O O . LEU A 1 93 ? 14.654 -1.801 -8.913 1.00 88.56 93 LEU A O 1
ATOM 748 N N . ILE A 1 94 ? 13.973 0.339 -9.035 1.00 92.25 94 ILE A N 1
ATOM 749 C CA . ILE A 1 94 ? 13.167 0.166 -10.249 1.00 92.25 94 ILE A CA 1
ATOM 750 C C . ILE A 1 94 ? 14.059 -0.205 -11.439 1.00 92.25 94 ILE A C 1
ATOM 752 O O . ILE A 1 94 ? 13.779 -1.189 -12.122 1.00 92.25 94 ILE A O 1
ATOM 756 N N . LEU A 1 95 ? 15.148 0.534 -11.673 1.00 94.19 95 LEU A N 1
ATOM 757 C CA . LEU A 1 95 ? 16.064 0.283 -12.789 1.00 94.19 95 LEU A CA 1
ATOM 758 C C . LEU A 1 95 ? 16.745 -1.082 -12.682 1.00 94.19 95 LEU A C 1
ATOM 760 O O . LEU A 1 95 ? 16.852 -1.776 -13.685 1.00 94.19 95 LEU A O 1
ATOM 764 N N . ARG A 1 96 ? 17.127 -1.516 -11.478 1.00 94.00 96 ARG A N 1
ATOM 765 C CA . ARG A 1 96 ? 17.745 -2.832 -11.256 1.00 94.00 96 ARG A CA 1
ATOM 766 C C . ARG A 1 96 ? 16.849 -4.002 -11.667 1.00 94.00 96 ARG A C 1
ATOM 768 O O . ARG A 1 96 ? 17.359 -5.058 -12.025 1.00 94.00 96 ARG A O 1
ATOM 775 N N . LYS A 1 97 ? 15.528 -3.835 -11.579 1.00 94.69 97 LYS A N 1
ATOM 776 C CA . LYS A 1 97 ? 14.540 -4.851 -11.975 1.00 94.69 97 LYS A CA 1
ATOM 777 C C . LYS A 1 97 ? 14.161 -4.759 -13.459 1.00 94.69 97 LYS A C 1
ATOM 779 O O . LYS A 1 97 ? 13.414 -5.607 -13.933 1.00 94.69 97 LYS A O 1
ATOM 784 N N . CYS A 1 98 ? 14.638 -3.743 -14.178 1.00 96.56 98 CYS A N 1
ATOM 785 C CA . CYS A 1 98 ? 14.384 -3.583 -15.607 1.00 96.56 98 CYS A CA 1
ATOM 786 C C . CYS A 1 98 ? 15.119 -4.665 -16.405 1.00 96.56 98 CYS A C 1
ATOM 788 O O . CYS A 1 98 ? 16.243 -5.038 -16.063 1.00 96.56 98 CYS A O 1
ATOM 790 N N . HIS A 1 99 ? 14.508 -5.147 -17.486 1.00 95.81 99 HIS A N 1
ATOM 791 C CA . HIS A 1 99 ? 15.138 -6.114 -18.372 1.00 95.81 99 HIS A CA 1
ATOM 792 C C . HIS A 1 99 ? 16.477 -5.557 -18.905 1.00 95.81 99 HIS A C 1
ATOM 794 O O . HIS A 1 99 ? 16.510 -4.416 -19.387 1.00 95.81 99 HIS A O 1
ATOM 800 N N . PRO A 1 100 ? 17.584 -6.330 -18.869 1.00 93.19 100 PRO A N 1
ATOM 801 C CA . PRO A 1 100 ? 18.921 -5.834 -19.217 1.00 93.19 100 PRO A CA 1
ATOM 802 C C . PRO A 1 100 ? 19.012 -5.169 -20.599 1.00 93.19 100 PRO A C 1
ATOM 804 O O . PRO A 1 100 ? 19.749 -4.196 -20.779 1.00 93.19 100 PRO A O 1
ATOM 807 N N . ASP A 1 101 ? 18.225 -5.655 -21.564 1.00 93.19 101 ASP A N 1
ATOM 808 C CA . ASP A 1 101 ? 18.193 -5.120 -22.931 1.00 93.19 101 ASP A CA 1
ATOM 809 C C . ASP A 1 101 ? 17.600 -3.703 -23.011 1.00 93.19 101 ASP A C 1
ATOM 811 O O . ASP A 1 101 ? 17.969 -2.923 -23.893 1.00 93.19 101 ASP A O 1
ATOM 815 N N . ARG A 1 102 ? 16.702 -3.342 -22.084 1.00 93.06 102 ARG A N 1
ATOM 816 C CA . ARG A 1 102 ? 16.073 -2.014 -22.014 1.00 93.06 102 ARG A CA 1
ATOM 817 C C . ARG A 1 102 ? 16.672 -1.108 -20.953 1.00 93.06 102 ARG A C 1
ATOM 819 O O . ARG A 1 102 ? 16.557 0.113 -21.088 1.00 93.06 102 ARG A O 1
ATOM 826 N N . GLU A 1 103 ? 17.346 -1.658 -19.945 1.00 94.81 103 GLU A N 1
ATOM 827 C CA . GLU A 1 103 ? 17.826 -0.909 -18.780 1.00 94.81 103 GLU A CA 1
ATOM 828 C C . GLU A 1 103 ? 18.620 0.344 -19.176 1.00 94.81 103 GLU A C 1
ATOM 830 O O . GLU A 1 103 ? 18.320 1.443 -18.713 1.00 94.81 103 GLU A O 1
ATOM 835 N N . LYS A 1 104 ? 19.592 0.214 -20.090 1.00 94.50 104 LYS A N 1
ATOM 836 C CA . LYS A 1 104 ? 20.440 1.343 -20.520 1.00 94.50 104 LYS A CA 1
ATOM 837 C C . LYS A 1 104 ? 19.635 2.469 -21.166 1.00 94.50 104 LYS A C 1
ATOM 839 O O . LYS A 1 104 ? 19.911 3.642 -20.915 1.00 94.50 104 LYS A O 1
ATOM 844 N N . GLN A 1 105 ? 18.652 2.118 -21.994 1.00 94.19 105 GLN A N 1
ATOM 845 C CA . GLN A 1 105 ? 17.806 3.089 -22.681 1.00 94.19 105 GLN A CA 1
ATOM 846 C C . GLN A 1 105 ? 16.882 3.799 -21.688 1.00 94.19 105 GLN A C 1
ATOM 848 O O . GLN A 1 105 ? 16.807 5.026 -21.690 1.00 94.19 105 GLN A O 1
ATOM 853 N N . VAL A 1 106 ? 16.235 3.044 -20.799 1.00 94.88 106 VAL A N 1
ATOM 854 C CA . VAL A 1 106 ? 15.362 3.595 -19.753 1.00 94.88 106 VAL A CA 1
ATOM 855 C C . VAL A 1 106 ? 16.150 4.489 -18.794 1.00 94.88 106 VAL A C 1
ATOM 857 O O . VAL A 1 106 ? 15.724 5.608 -18.515 1.00 94.88 106 VAL A O 1
ATOM 860 N N . ARG A 1 107 ? 17.332 4.051 -18.345 1.00 94.75 107 ARG A N 1
ATOM 861 C CA . ARG A 1 107 ? 18.218 4.826 -17.463 1.00 94.75 107 ARG A CA 1
ATOM 862 C C . ARG A 1 107 ? 18.608 6.162 -18.093 1.00 94.75 107 ARG A C 1
ATOM 864 O O . ARG A 1 107 ? 18.582 7.184 -17.411 1.00 94.75 107 ARG A O 1
ATOM 871 N N . ALA A 1 108 ? 18.917 6.179 -19.391 1.00 94.19 108 ALA A N 1
ATOM 872 C CA . ALA A 1 108 ? 19.203 7.418 -20.109 1.00 94.19 108 ALA A CA 1
ATOM 873 C C . ALA A 1 108 ? 17.986 8.360 -20.142 1.00 94.19 108 ALA A C 1
ATOM 875 O O . ALA A 1 108 ? 18.146 9.560 -19.922 1.00 94.19 108 ALA A O 1
ATOM 876 N N . ILE A 1 109 ? 16.775 7.832 -20.350 1.00 92.75 109 ILE A N 1
ATOM 877 C CA . ILE A 1 109 ? 15.540 8.633 -20.329 1.00 92.75 109 ILE A CA 1
ATOM 878 C C . ILE A 1 109 ? 15.288 9.211 -18.930 1.00 92.75 109 ILE A C 1
ATOM 880 O O . ILE A 1 109 ? 14.988 10.398 -18.811 1.00 92.75 109 ILE A O 1
ATOM 884 N N . PHE A 1 110 ? 15.460 8.415 -17.871 1.00 92.06 110 PHE A N 1
ATOM 885 C CA . PHE A 1 110 ? 15.293 8.880 -16.488 1.00 92.06 110 PHE A CA 1
ATOM 886 C C . PHE A 1 110 ? 16.321 9.956 -16.123 1.00 92.06 110 PHE A C 1
ATOM 888 O O . PHE A 1 110 ? 15.984 10.917 -15.442 1.00 92.06 110 PHE A O 1
ATOM 895 N N . ALA A 1 111 ? 17.562 9.836 -16.601 1.00 90.75 111 ALA A N 1
ATOM 896 C CA . ALA A 1 111 ? 18.590 10.850 -16.380 1.00 90.75 111 ALA A CA 1
ATOM 897 C C . ALA A 1 111 ? 18.304 12.158 -17.142 1.00 90.75 111 ALA A C 1
ATOM 899 O O . ALA A 1 111 ? 18.571 13.240 -16.623 1.0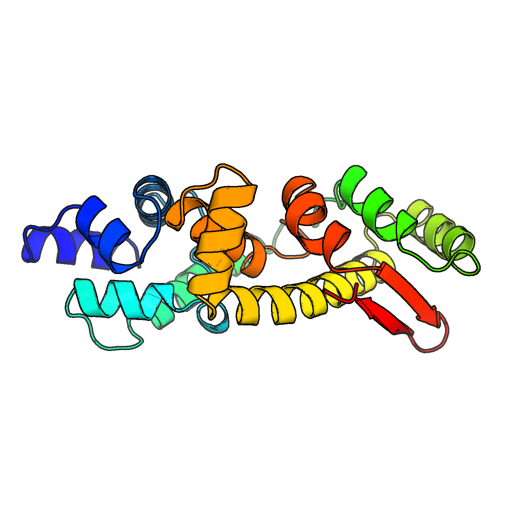0 90.75 111 ALA A O 1
ATOM 900 N N . GLN A 1 112 ? 17.760 12.070 -18.361 1.00 90.62 112 GLN A N 1
ATOM 901 C CA . GLN A 1 112 ? 17.409 13.238 -19.179 1.00 90.62 112 GLN A CA 1
ATOM 902 C C . GLN A 1 112 ? 16.165 13.967 -18.670 1.00 90.62 112 GLN A C 1
ATOM 904 O O . GLN A 1 112 ? 16.107 15.194 -18.729 1.00 90.62 112 GLN A O 1
ATOM 909 N N . ASN A 1 113 ? 15.174 13.224 -18.178 1.00 85.81 113 ASN A N 1
ATOM 910 C CA . ASN A 1 113 ? 13.941 13.774 -17.630 1.00 85.81 113 ASN A CA 1
ATOM 911 C C . ASN A 1 113 ? 13.631 13.139 -16.265 1.00 85.81 113 ASN A C 1
ATOM 913 O O . ASN A 1 113 ? 12.742 12.280 -16.178 1.00 85.81 113 ASN A O 1
ATOM 917 N N . PRO A 1 114 ? 14.363 13.535 -15.202 1.00 84.00 114 PRO A N 1
ATOM 918 C CA . PRO A 1 114 ? 14.160 12.993 -13.870 1.00 84.00 114 PRO A CA 1
ATOM 919 C C . PRO A 1 114 ? 12.727 13.207 -13.418 1.00 84.00 114 PRO A C 1
ATOM 921 O O . PRO A 1 114 ? 12.204 14.320 -13.412 1.00 84.00 114 PRO A O 1
ATOM 924 N N . PHE A 1 115 ? 12.099 12.114 -13.017 1.00 83.75 115 PHE A N 1
ATOM 925 C CA . PHE A 1 115 ? 10.715 12.060 -12.595 1.00 83.75 115 PHE A CA 1
ATOM 926 C C . PHE A 1 115 ? 9.714 12.593 -13.629 1.00 83.75 115 PHE A C 1
ATOM 928 O O . PHE A 1 115 ? 8.667 13.160 -13.287 1.00 83.75 115 PHE A O 1
ATOM 935 N N . GLY A 1 116 ? 10.048 12.390 -14.905 1.00 87.12 116 GLY A N 1
ATOM 936 C CA . GLY A 1 116 ? 9.179 12.617 -16.048 1.00 87.12 116 GLY A CA 1
ATOM 937 C C . GLY A 1 116 ? 8.078 11.566 -16.193 1.00 87.12 116 GLY A C 1
ATOM 938 O O . GLY A 1 116 ? 7.906 10.670 -15.365 1.00 87.12 116 GLY A O 1
ATOM 939 N N . GLU A 1 117 ? 7.319 11.672 -17.280 1.00 90.31 117 GLU A N 1
ATOM 940 C CA . GLU A 1 117 ? 6.133 10.844 -17.536 1.00 90.31 117 GLU A CA 1
ATOM 941 C C . GLU A 1 117 ? 6.443 9.345 -17.557 1.00 90.31 117 GLU A C 1
ATOM 943 O O . GLU A 1 117 ? 5.716 8.570 -16.942 1.00 90.31 117 GLU A O 1
ATOM 948 N N . LEU A 1 118 ? 7.552 8.943 -18.191 1.00 92.12 118 LEU A N 1
ATOM 949 C CA . LEU A 1 118 ? 7.946 7.535 -18.266 1.00 92.12 118 LEU A CA 1
ATOM 950 C C . LEU A 1 118 ? 8.261 6.956 -16.882 1.00 92.12 118 LEU A C 1
ATOM 952 O O . LEU A 1 118 ? 7.793 5.872 -16.547 1.00 92.12 118 LEU A O 1
ATOM 956 N N . GLU A 1 119 ? 9.028 7.681 -16.064 1.00 92.00 119 GLU A N 1
ATOM 957 C CA . GLU A 1 119 ? 9.390 7.225 -14.719 1.00 92.00 119 GLU A CA 1
ATOM 958 C C . GLU A 1 119 ? 8.149 7.106 -13.825 1.00 92.00 119 GLU A C 1
ATOM 960 O O . GLU A 1 119 ? 7.993 6.119 -13.103 1.00 92.00 119 GLU A O 1
ATOM 965 N N . ARG A 1 120 ? 7.215 8.060 -13.931 1.00 91.19 120 ARG A N 1
ATOM 966 C CA . ARG A 1 120 ? 5.932 7.999 -13.218 1.00 91.19 120 ARG A CA 1
ATOM 967 C C . ARG A 1 120 ? 5.076 6.827 -13.679 1.00 91.19 120 ARG A C 1
ATOM 969 O O . ARG A 1 120 ? 4.577 6.104 -12.826 1.00 91.19 120 ARG A O 1
ATOM 976 N N . LEU A 1 121 ? 4.953 6.613 -14.989 1.00 92.81 121 LEU A N 1
ATOM 977 C CA . LEU A 1 121 ? 4.181 5.510 -15.561 1.00 92.81 121 LEU A CA 1
ATOM 978 C C . LEU A 1 121 ? 4.701 4.156 -15.076 1.00 92.81 121 LEU A C 1
ATOM 980 O O . LEU A 1 121 ? 3.925 3.344 -14.575 1.00 92.81 121 LEU A O 1
ATOM 984 N N . VAL A 1 122 ? 6.012 3.926 -15.198 1.00 94.50 122 VAL A N 1
ATOM 985 C CA . VAL A 1 122 ? 6.651 2.679 -14.760 1.00 94.50 122 VAL A CA 1
ATOM 986 C C . VAL A 1 122 ? 6.405 2.466 -13.269 1.00 94.50 122 VAL A C 1
ATOM 988 O O . VAL A 1 122 ? 5.916 1.411 -12.866 1.00 94.50 122 VAL A O 1
ATOM 991 N N . THR A 1 123 ? 6.669 3.487 -12.450 1.00 93.25 123 THR A N 1
ATOM 992 C CA . THR A 1 123 ? 6.486 3.404 -10.995 1.00 93.25 123 THR A CA 1
ATOM 993 C C . THR A 1 123 ? 5.031 3.121 -10.629 1.00 93.25 123 THR A C 1
ATOM 995 O O . THR A 1 123 ? 4.764 2.258 -9.796 1.00 93.25 123 THR A O 1
ATOM 998 N N . GLU A 1 124 ? 4.077 3.796 -11.271 1.00 92.81 124 GLU A N 1
ATOM 999 C CA . GLU A 1 124 ? 2.646 3.612 -11.033 1.00 92.81 124 GLU A CA 1
ATOM 1000 C C . GLU A 1 124 ? 2.183 2.196 -11.390 1.00 92.81 124 GLU A C 1
ATOM 1002 O O . GLU A 1 124 ? 1.455 1.570 -10.617 1.00 92.81 124 GLU A O 1
ATOM 1007 N N . LYS A 1 125 ? 2.633 1.659 -12.530 1.00 94.62 125 LYS A N 1
ATOM 1008 C CA . LYS A 1 125 ? 2.285 0.305 -12.980 1.00 94.62 125 LYS A CA 1
ATOM 1009 C C . LYS A 1 125 ? 2.851 -0.767 -12.058 1.00 94.62 125 LYS A C 1
ATOM 1011 O O . LYS A 1 125 ? 2.101 -1.651 -11.639 1.00 94.62 125 LYS A O 1
ATOM 1016 N N . LEU A 1 126 ? 4.130 -0.666 -11.697 1.00 95.19 126 LEU A N 1
ATOM 1017 C CA . LEU A 1 126 ? 4.756 -1.589 -10.750 1.00 95.19 126 LEU A CA 1
ATOM 1018 C C . LEU A 1 126 ? 4.048 -1.533 -9.392 1.00 95.19 126 LEU A C 1
ATOM 1020 O O . LEU A 1 126 ? 3.656 -2.566 -8.850 1.00 95.19 126 LEU A O 1
ATOM 1024 N N . LEU A 1 127 ? 3.800 -0.326 -8.877 1.00 94.12 127 LEU A N 1
ATOM 1025 C CA . LEU A 1 127 ? 3.099 -0.126 -7.614 1.00 94.12 127 LEU A CA 1
ATOM 1026 C C . LEU A 1 127 ? 1.685 -0.719 -7.649 1.00 94.12 127 LEU A C 1
ATOM 1028 O O . LEU A 1 127 ? 1.275 -1.373 -6.694 1.00 94.12 127 LEU A O 1
ATOM 1032 N N . HIS A 1 128 ? 0.944 -0.537 -8.744 1.00 93.50 128 HIS A N 1
ATOM 1033 C CA . HIS A 1 128 ? -0.389 -1.112 -8.908 1.00 93.50 128 HIS A CA 1
ATOM 1034 C C . HIS A 1 128 ? -0.367 -2.643 -8.805 1.00 93.50 128 HIS A C 1
ATOM 1036 O O . HIS A 1 128 ? -1.140 -3.210 -8.032 1.00 93.50 128 HIS A O 1
ATOM 1042 N N . VAL A 1 129 ? 0.527 -3.317 -9.536 1.00 94.00 129 VAL A N 1
ATOM 1043 C CA . VAL A 1 129 ? 0.627 -4.787 -9.505 1.00 94.00 129 VAL A CA 1
ATOM 1044 C C . VAL A 1 129 ? 0.980 -5.283 -8.102 1.00 94.00 129 VAL A C 1
ATOM 1046 O O . VAL A 1 129 ? 0.307 -6.168 -7.573 1.00 94.00 129 VAL A O 1
ATOM 1049 N N . VAL A 1 130 ? 1.977 -4.672 -7.460 1.00 93.50 130 VAL A N 1
ATOM 1050 C CA . VAL A 1 130 ? 2.411 -5.052 -6.107 1.00 93.50 130 VAL A CA 1
ATOM 1051 C C . VAL A 1 130 ? 1.293 -4.831 -5.083 1.00 93.50 130 VAL A C 1
ATOM 1053 O O . VAL A 1 130 ? 1.080 -5.668 -4.210 1.00 93.50 130 VAL A O 1
ATOM 1056 N N . LYS A 1 131 ? 0.506 -3.757 -5.212 1.00 93.44 131 LYS A N 1
ATOM 1057 C CA . LYS A 1 131 ? -0.647 -3.498 -4.337 1.00 93.44 131 LYS A CA 1
ATOM 1058 C C . LYS A 1 131 ? -1.775 -4.508 -4.490 1.00 93.44 131 LYS A C 1
ATOM 1060 O O . LYS A 1 131 ? -2.435 -4.810 -3.500 1.00 93.44 131 LYS A O 1
ATOM 1065 N N . VAL A 1 132 ? -2.007 -5.038 -5.692 1.00 92.38 132 VAL A N 1
ATOM 1066 C CA . VAL A 1 132 ? -2.991 -6.115 -5.887 1.00 92.38 132 VAL A CA 1
ATOM 1067 C C . VAL A 1 132 ? -2.585 -7.354 -5.089 1.00 92.38 132 VAL A C 1
ATOM 1069 O O . VAL A 1 132 ? -3.439 -7.973 -4.457 1.00 92.38 132 VAL A O 1
ATOM 1072 N N . VAL A 1 133 ? -1.293 -7.690 -5.073 1.00 91.25 133 VAL A N 1
ATOM 1073 C CA . VAL A 1 133 ? -0.766 -8.796 -4.259 1.00 91.25 133 VAL A CA 1
ATOM 1074 C C . VAL A 1 133 ? -0.872 -8.470 -2.768 1.00 91.25 133 VAL A C 1
ATOM 1076 O O . VAL A 1 133 ? -1.482 -9.235 -2.028 1.00 91.25 133 VAL A O 1
ATOM 1079 N N . ALA A 1 134 ? -0.391 -7.298 -2.345 1.00 91.31 134 ALA A N 1
ATOM 1080 C CA . ALA A 1 134 ? -0.416 -6.876 -0.943 1.00 91.31 134 ALA A CA 1
ATOM 1081 C C . ALA A 1 134 ? -1.842 -6.807 -0.362 1.00 91.31 134 ALA A C 1
ATOM 1083 O O . ALA A 1 134 ? -2.053 -7.098 0.812 1.00 91.31 134 ALA A O 1
ATOM 1084 N N . LYS A 1 135 ? -2.847 -6.456 -1.177 1.00 91.19 135 LYS A N 1
ATOM 1085 C CA . LYS A 1 135 ? -4.256 -6.463 -0.758 1.00 91.19 135 LYS A CA 1
ATOM 1086 C C . LYS A 1 135 ? -4.767 -7.880 -0.490 1.00 91.19 135 LYS A C 1
ATOM 1088 O O . LYS A 1 135 ? -5.448 -8.082 0.505 1.00 91.19 135 LYS A O 1
ATOM 1093 N N . LYS A 1 136 ? -4.407 -8.856 -1.329 1.00 90.06 136 LYS A N 1
ATOM 1094 C CA . LYS A 1 136 ? -4.746 -10.270 -1.086 1.00 90.06 136 LYS A CA 1
ATOM 1095 C C . LYS A 1 136 ? -4.045 -10.802 0.162 1.00 90.06 136 LYS A C 1
ATOM 1097 O O . LYS A 1 136 ? -4.654 -11.497 0.961 1.00 90.06 136 LYS A O 1
ATOM 1102 N N . GLU A 1 137 ? -2.780 -10.437 0.347 1.00 88.94 137 GLU A N 1
ATOM 1103 C CA . GLU A 1 137 ? -2.002 -10.783 1.539 1.00 88.94 137 GLU A CA 1
ATOM 1104 C C . GLU A 1 137 ? -2.603 -10.185 2.823 1.00 88.94 137 GLU A C 1
ATOM 1106 O O . GLU A 1 137 ? -2.631 -10.844 3.858 1.00 88.94 137 GLU A O 1
ATOM 1111 N N . LEU A 1 138 ? -3.148 -8.964 2.759 1.00 90.69 138 LEU A N 1
ATOM 1112 C CA . LEU A 1 138 ? -3.847 -8.323 3.879 1.00 90.69 138 LEU A CA 1
ATOM 1113 C C . LEU A 1 138 ? -5.119 -9.077 4.312 1.00 90.69 138 LEU A C 1
ATOM 1115 O O . LEU A 1 138 ? -5.533 -8.959 5.468 1.00 90.69 138 LEU A O 1
ATOM 1119 N N . GLU A 1 139 ? -5.750 -9.809 3.393 1.00 89.25 139 GLU A N 1
ATOM 1120 C CA . GLU A 1 139 ? -6.953 -10.612 3.643 1.00 89.25 139 GLU A CA 1
ATOM 1121 C C . GLU A 1 139 ? -6.622 -11.991 4.255 1.00 89.25 139 GLU A C 1
ATOM 1123 O O . GLU A 1 139 ? -7.498 -12.617 4.854 1.00 89.25 139 GLU A O 1
ATOM 1128 N N . ASP A 1 140 ? -5.365 -12.450 4.174 1.00 91.00 140 ASP A N 1
ATOM 1129 C CA . ASP A 1 140 ? -4.903 -13.721 4.745 1.00 91.00 140 ASP A CA 1
ATOM 1130 C C . ASP A 1 140 ? -4.259 -13.523 6.129 1.00 91.00 140 ASP A C 1
ATOM 1132 O O . ASP A 1 140 ? -3.067 -13.245 6.287 1.00 91.00 140 ASP A O 1
ATOM 1136 N N . GLU A 1 141 ? -5.064 -13.715 7.175 1.00 90.56 141 GLU A N 1
ATOM 1137 C CA . GLU A 1 141 ? -4.615 -13.573 8.562 1.00 90.56 141 GLU A CA 1
ATOM 1138 C C . GLU A 1 141 ? -3.493 -14.560 8.941 1.00 90.56 141 GLU A C 1
ATOM 1140 O O . GLU A 1 141 ? -2.597 -14.214 9.719 1.00 90.56 141 GLU A O 1
ATOM 1145 N N . ASN A 1 142 ? -3.503 -15.780 8.395 1.00 90.69 142 ASN A N 1
ATOM 1146 C CA . ASN A 1 142 ? -2.480 -16.780 8.708 1.00 90.69 142 ASN A CA 1
ATOM 1147 C C . ASN A 1 142 ? -1.136 -16.376 8.109 1.00 90.69 142 ASN A C 1
ATOM 1149 O O . ASN A 1 142 ? -0.111 -16.424 8.800 1.00 90.69 142 ASN A O 1
ATOM 1153 N N . TRP A 1 143 ? -1.153 -15.933 6.851 1.00 90.00 143 TRP A N 1
ATOM 1154 C CA . TRP A 1 143 ? 0.026 -15.405 6.180 1.00 90.00 143 TRP A CA 1
ATOM 1155 C C . TRP A 1 143 ? 0.583 -14.183 6.921 1.00 90.00 143 TRP A C 1
ATOM 1157 O O . TRP A 1 143 ? 1.773 -14.154 7.246 1.00 90.00 143 TRP A O 1
ATOM 1167 N N . LEU A 1 144 ? -0.275 -13.230 7.306 1.00 91.50 144 LEU A N 1
ATOM 1168 C CA . LEU A 1 144 ? 0.134 -12.041 8.064 1.00 91.50 144 LEU A CA 1
ATOM 1169 C C . LEU A 1 144 ? 0.838 -12.401 9.371 1.00 91.50 144 LEU A C 1
ATOM 1171 O O . LEU A 1 144 ? 1.884 -11.840 9.694 1.00 91.50 144 LEU A O 1
ATOM 1175 N N . ARG A 1 145 ? 0.285 -13.352 10.133 1.00 92.12 145 ARG A N 1
ATOM 1176 C CA . ARG A 1 145 ? 0.883 -13.809 11.397 1.00 92.12 145 ARG A CA 1
ATOM 1177 C C . ARG A 1 145 ? 2.217 -14.517 11.178 1.00 92.12 145 ARG A C 1
ATOM 1179 O O . ARG A 1 145 ? 3.119 -14.358 12.002 1.00 92.12 145 ARG A O 1
ATOM 1186 N N . LEU A 1 146 ? 2.353 -15.287 10.101 1.00 89.88 146 LEU A N 1
ATOM 1187 C CA . LEU A 1 146 ? 3.604 -15.954 9.750 1.00 89.88 146 LEU A CA 1
ATOM 1188 C C . LEU A 1 146 ? 4.694 -14.931 9.405 1.00 89.88 146 LEU A C 1
ATOM 1190 O O . LEU A 1 146 ? 5.769 -14.957 10.003 1.00 89.88 146 LEU A O 1
ATOM 1194 N N . VAL A 1 147 ? 4.404 -13.998 8.497 1.00 86.44 147 VAL A N 1
ATOM 1195 C CA . VAL A 1 147 ? 5.373 -12.989 8.043 1.00 86.44 147 VAL A CA 1
ATOM 1196 C C . VAL A 1 147 ? 5.701 -11.984 9.146 1.00 86.44 147 VAL A C 1
ATOM 1198 O O . VAL A 1 147 ? 6.859 -11.581 9.283 1.00 86.44 147 VAL A O 1
ATOM 1201 N N . ALA A 1 148 ? 4.737 -11.643 10.006 1.00 90.94 148 ALA A N 1
ATOM 1202 C CA . ALA A 1 148 ? 4.998 -10.878 11.222 1.00 90.94 148 ALA A CA 1
ATOM 1203 C C . ALA A 1 148 ? 6.076 -11.563 12.077 1.00 90.94 148 ALA A C 1
ATOM 1205 O O . ALA A 1 148 ? 7.110 -10.965 12.354 1.00 90.94 148 ALA A O 1
ATOM 1206 N N . ARG A 1 149 ? 5.922 -12.855 12.394 1.00 90.56 149 ARG A N 1
ATOM 1207 C CA . ARG A 1 149 ? 6.915 -13.596 13.196 1.00 90.56 149 ARG A CA 1
ATOM 1208 C C . ARG A 1 149 ? 8.290 -13.654 12.533 1.00 90.56 149 ARG A C 1
ATOM 1210 O O . ARG A 1 149 ? 9.288 -13.437 13.213 1.00 90.56 149 ARG A O 1
ATOM 1217 N N . LEU A 1 150 ? 8.346 -13.919 11.226 1.00 87.69 150 LEU A N 1
ATOM 1218 C CA . LEU A 1 150 ? 9.610 -14.001 10.480 1.00 87.69 150 LEU A CA 1
ATOM 1219 C C . LEU A 1 150 ? 10.357 -12.662 10.430 1.00 87.69 150 LEU A C 1
ATOM 1221 O O . LEU A 1 150 ? 11.582 -12.644 10.373 1.00 87.69 150 LEU A O 1
ATOM 1225 N N . SER A 1 151 ? 9.628 -11.548 10.479 1.00 85.12 151 SER A N 1
ATOM 1226 C CA . SER A 1 151 ? 10.194 -10.196 10.495 1.00 85.12 151 SER A CA 1
ATOM 1227 C C . SER A 1 151 ? 10.411 -9.639 11.907 1.00 85.12 151 SER A C 1
ATOM 1229 O O . SER A 1 151 ? 10.757 -8.466 12.043 1.00 85.12 151 SER A O 1
ATOM 1231 N N . SER A 1 152 ? 10.201 -10.445 12.959 1.00 90.81 152 SER A N 1
ATOM 1232 C CA . SER A 1 152 ? 10.147 -9.991 14.364 1.00 90.81 152 SER A CA 1
ATOM 1233 C C . SER A 1 152 ? 9.126 -8.859 14.602 1.00 90.81 152 SER A C 1
ATOM 1235 O O . SER A 1 152 ? 9.274 -8.051 15.515 1.00 90.81 152 SER A O 1
ATOM 1237 N N . ARG A 1 153 ? 8.115 -8.809 13.725 1.00 91.94 153 ARG A N 1
ATOM 1238 C CA . ARG A 1 153 ? 6.878 -8.015 13.682 1.00 91.94 153 ARG A CA 1
ATOM 1239 C C . ARG A 1 153 ? 5.831 -8.487 14.699 1.00 91.94 153 ARG A C 1
ATOM 1241 O O . ARG A 1 153 ? 5.583 -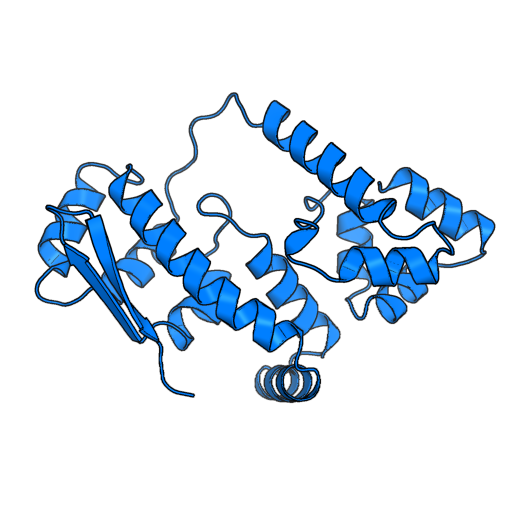9.692 14.766 1.00 91.94 153 ARG A O 1
ATOM 1248 N N . SER A 1 154 ? 5.095 -7.603 15.374 1.00 94.00 154 SER A N 1
ATOM 1249 C CA . SER A 1 154 ? 3.731 -7.958 15.809 1.00 94.00 154 SER A CA 1
ATOM 1250 C C . SER A 1 154 ? 2.776 -8.039 14.608 1.00 94.00 154 SER A C 1
ATOM 1252 O O . SER A 1 154 ? 3.058 -7.518 13.524 1.00 94.00 154 SER A O 1
ATOM 1254 N N . TYR A 1 155 ? 1.631 -8.702 14.791 1.00 93.88 155 TYR A N 1
ATOM 1255 C CA . TYR A 1 155 ? 0.600 -8.796 13.753 1.00 93.88 155 TYR A CA 1
ATOM 1256 C C . TYR A 1 155 ? 0.060 -7.407 13.381 1.00 93.88 155 TYR A C 1
ATOM 1258 O O . TYR A 1 155 ? -0.067 -7.078 12.204 1.00 93.88 155 TYR A O 1
ATOM 1266 N N . GLU A 1 156 ? -0.189 -6.570 14.384 1.00 94.69 156 GLU A N 1
ATOM 1267 C CA . GLU A 1 156 ? -0.703 -5.215 14.236 1.00 94.69 156 GLU A CA 1
ATOM 1268 C C . GLU A 1 156 ? 0.299 -4.307 13.512 1.00 94.69 156 GLU A C 1
ATOM 1270 O O . GLU A 1 156 ? -0.099 -3.519 12.656 1.00 94.69 156 GLU A O 1
ATOM 1275 N N . GLU A 1 157 ? 1.599 -4.421 13.805 1.00 93.69 157 GLU A N 1
ATOM 1276 C CA . GLU A 1 157 ? 2.646 -3.680 13.086 1.00 93.69 157 GLU A CA 1
ATOM 1277 C C . GLU A 1 157 ? 2.760 -4.112 11.625 1.00 93.69 157 GLU A C 1
ATOM 1279 O O . GLU A 1 157 ? 2.869 -3.256 10.748 1.00 93.69 157 GLU A O 1
ATOM 1284 N N . MET A 1 158 ? 2.710 -5.421 11.352 1.00 92.62 158 MET A N 1
ATOM 1285 C CA . MET A 1 158 ? 2.727 -5.941 9.982 1.00 92.62 158 MET A CA 1
ATOM 1286 C C . MET A 1 158 ? 1.519 -5.427 9.198 1.00 92.62 158 MET A C 1
ATOM 1288 O O . MET A 1 158 ? 1.651 -4.891 8.101 1.00 92.62 158 MET A O 1
ATOM 1292 N N . ARG A 1 159 ? 0.333 -5.507 9.798 1.00 93.69 159 ARG A N 1
ATOM 1293 C CA . ARG A 1 159 ? -0.900 -5.021 9.188 1.00 93.69 159 ARG A CA 1
ATOM 1294 C C . ARG A 1 159 ? -0.866 -3.515 8.920 1.00 93.69 159 ARG A C 1
ATOM 1296 O O . ARG A 1 159 ? -1.258 -3.088 7.837 1.00 93.69 159 ARG A O 1
ATOM 1303 N N . VAL A 1 160 ? -0.366 -2.714 9.864 1.00 92.56 160 VAL A N 1
ATOM 1304 C CA . VAL A 1 160 ? -0.169 -1.268 9.666 1.00 92.56 160 VAL A CA 1
ATOM 1305 C C . VAL A 1 160 ? 0.793 -0.994 8.511 1.00 92.56 160 VAL A C 1
ATOM 1307 O O . VAL A 1 160 ? 0.479 -0.155 7.671 1.00 92.56 160 VAL A O 1
ATOM 1310 N N . MET A 1 161 ? 1.907 -1.723 8.413 1.00 91.31 161 MET A N 1
ATOM 1311 C CA . MET A 1 161 ? 2.856 -1.563 7.307 1.00 91.31 161 MET A CA 1
ATOM 1312 C C . MET A 1 161 ? 2.185 -1.781 5.943 1.00 91.31 161 MET A C 1
ATOM 1314 O O . MET A 1 161 ? 2.360 -0.970 5.035 1.00 91.31 161 MET A O 1
ATOM 1318 N N . ILE A 1 162 ? 1.387 -2.842 5.796 1.00 92.00 162 ILE A N 1
ATOM 1319 C CA . ILE A 1 162 ? 0.694 -3.125 4.531 1.00 92.00 162 ILE A CA 1
ATOM 1320 C C . ILE A 1 162 ? -0.346 -2.048 4.217 1.00 92.00 162 ILE A C 1
ATOM 1322 O O . ILE A 1 162 ? -0.423 -1.584 3.082 1.00 92.00 162 ILE A O 1
ATOM 1326 N N . LEU A 1 163 ? -1.122 -1.605 5.211 1.00 91.69 163 LEU A N 1
ATOM 1327 C CA . LEU A 1 163 ? -2.097 -0.523 5.033 1.00 91.69 163 LEU A CA 1
ATOM 1328 C C . LEU A 1 163 ? -1.432 0.782 4.573 1.00 91.69 163 LEU A C 1
ATOM 1330 O O . LEU A 1 163 ? -1.960 1.471 3.701 1.00 91.69 163 LEU A O 1
ATOM 1334 N N . GLU A 1 164 ? -0.268 1.109 5.132 1.00 89.94 164 GLU A N 1
ATOM 1335 C CA . GLU A 1 164 ? 0.514 2.283 4.740 1.00 89.94 164 GLU A CA 1
ATOM 1336 C C . GLU A 1 164 ? 1.059 2.155 3.317 1.00 89.94 164 GLU A C 1
ATOM 1338 O O . GLU A 1 164 ? 0.964 3.099 2.530 1.00 89.94 164 GLU A O 1
ATOM 1343 N N . PHE A 1 165 ? 1.546 0.972 2.945 1.00 91.75 165 PHE A N 1
ATOM 1344 C CA . PHE A 1 165 ? 1.982 0.699 1.581 1.00 91.75 165 PHE A CA 1
ATOM 1345 C C . PHE A 1 165 ? 0.834 0.791 0.562 1.00 91.75 165 PHE A C 1
ATOM 1347 O O . PHE A 1 165 ? 0.987 1.390 -0.505 1.00 91.75 165 PHE A O 1
ATOM 1354 N N . LEU A 1 166 ? -0.344 0.249 0.887 1.00 91.62 166 LEU A N 1
ATOM 1355 C CA . LEU A 1 166 ? -1.527 0.330 0.028 1.00 91.62 166 LEU A CA 1
ATOM 1356 C C . LEU A 1 166 ? -1.974 1.782 -0.204 1.00 91.62 166 LEU A C 1
ATOM 1358 O O . LEU A 1 166 ? -2.499 2.098 -1.281 1.00 91.62 166 LEU A O 1
ATOM 1362 N N . ASP A 1 167 ? -1.737 2.684 0.751 1.00 88.19 167 ASP A N 1
ATOM 1363 C CA . ASP A 1 167 ? -2.058 4.101 0.585 1.00 88.19 167 ASP A CA 1
ATOM 1364 C C . ASP A 1 167 ? -0.982 4.905 -0.157 1.00 88.19 167 ASP A C 1
ATOM 1366 O O . ASP A 1 167 ? -1.335 5.858 -0.853 1.00 88.19 167 ASP A O 1
ATOM 1370 N N . ALA A 1 168 ? 0.288 4.489 -0.095 1.00 88.69 168 ALA A N 1
ATOM 1371 C CA . ALA A 1 168 ? 1.402 5.175 -0.752 1.00 88.69 168 ALA A CA 1
ATOM 1372 C C . ALA A 1 168 ? 1.175 5.351 -2.263 1.00 88.69 168 ALA A C 1
ATOM 1374 O O . ALA A 1 168 ? 0.669 4.468 -2.940 1.00 88.69 168 ALA A O 1
ATOM 1375 N N . ASP A 1 169 ? 1.563 6.475 -2.832 1.00 85.00 169 ASP A N 1
ATOM 1376 C CA . ASP A 1 169 ? 1.515 6.765 -4.264 1.00 85.00 169 ASP A CA 1
ATOM 1377 C C . ASP A 1 169 ? 2.924 7.040 -4.799 1.00 85.00 169 ASP A C 1
ATOM 1379 O O . ASP A 1 169 ? 3.902 7.006 -4.057 1.00 85.00 169 ASP A O 1
ATOM 1383 N N . VAL A 1 170 ? 3.034 7.336 -6.092 1.00 84.19 170 VAL A N 1
ATOM 1384 C CA . VAL A 1 170 ? 4.318 7.628 -6.748 1.00 84.19 170 VAL A CA 1
ATOM 1385 C C . VAL A 1 170 ? 5.063 8.813 -6.095 1.00 84.19 170 VAL A C 1
ATOM 1387 O O . VAL A 1 170 ? 6.274 8.922 -6.242 1.00 84.19 170 VAL A O 1
ATOM 1390 N N . PHE A 1 171 ? 4.382 9.678 -5.334 1.00 79.56 171 PHE A N 1
ATOM 1391 C CA . PHE A 1 171 ? 4.978 10.834 -4.650 1.00 79.56 171 PHE A CA 1
ATOM 1392 C C . PHE A 1 171 ? 5.321 10.574 -3.179 1.00 79.56 171 PHE A C 1
ATOM 1394 O O . PHE A 1 171 ? 6.065 11.340 -2.571 1.00 79.56 171 PHE A O 1
ATOM 1401 N N . THR A 1 172 ? 4.749 9.531 -2.584 1.00 81.94 172 THR A N 1
ATOM 1402 C CA . THR A 1 172 ? 4.900 9.181 -1.162 1.00 81.94 172 THR A CA 1
ATOM 1403 C C . THR A 1 172 ? 5.580 7.827 -0.957 1.00 81.94 172 THR A C 1
ATOM 1405 O O . THR A 1 172 ? 5.821 7.419 0.179 1.00 81.94 172 THR A O 1
ATOM 1408 N N . LEU A 1 173 ? 5.916 7.136 -2.047 1.00 85.75 173 LEU A N 1
ATOM 1409 C CA . LEU A 1 173 ? 6.660 5.887 -2.044 1.00 85.75 173 LEU A CA 1
ATOM 1410 C C . LEU A 1 173 ? 8.062 6.096 -1.454 1.00 85.75 173 LEU A C 1
ATOM 1412 O O . LEU A 1 173 ? 8.848 6.899 -1.951 1.00 85.75 173 LEU A O 1
ATOM 1416 N N . SER A 1 174 ? 8.375 5.354 -0.393 1.00 85.81 174 SER A N 1
ATOM 1417 C CA . SER A 1 174 ? 9.675 5.380 0.277 1.00 85.81 174 SER A CA 1
ATOM 1418 C C . SER A 1 174 ? 10.577 4.222 -0.169 1.00 85.81 174 SER A C 1
ATOM 1420 O O . SER A 1 174 ? 10.112 3.215 -0.712 1.00 85.81 174 SER A O 1
ATOM 1422 N N . ALA A 1 175 ? 11.874 4.323 0.132 1.00 85.81 175 ALA A N 1
ATOM 1423 C CA . ALA A 1 175 ? 12.815 3.218 -0.054 1.00 85.81 175 ALA A CA 1
ATOM 1424 C C . ALA A 1 175 ? 12.436 1.982 0.789 1.00 85.81 175 ALA A C 1
ATOM 1426 O O . ALA A 1 175 ? 12.536 0.856 0.306 1.00 85.81 175 ALA A O 1
ATOM 1427 N N . GLU A 1 176 ? 11.933 2.173 2.016 1.00 86.38 176 GLU A N 1
ATOM 1428 C CA . GLU A 1 176 ? 11.463 1.075 2.878 1.00 86.38 176 GLU A CA 1
ATOM 1429 C C . GLU A 1 176 ? 10.283 0.319 2.253 1.00 86.38 176 GLU A C 1
ATOM 1431 O O . GLU A 1 176 ? 10.276 -0.914 2.259 1.00 86.38 176 GLU A O 1
ATOM 1436 N N . ASN A 1 177 ? 9.330 1.037 1.645 1.00 85.75 177 ASN A N 1
ATOM 1437 C CA . ASN A 1 177 ? 8.221 0.426 0.909 1.00 85.75 177 ASN A CA 1
ATOM 1438 C C . ASN A 1 177 ? 8.735 -0.412 -0.268 1.00 85.75 177 ASN A C 1
ATOM 1440 O O . ASN A 1 177 ? 8.258 -1.521 -0.507 1.00 85.75 177 ASN A O 1
ATOM 1444 N N . CYS A 1 178 ? 9.736 0.091 -0.990 1.00 86.19 178 CYS A N 1
ATOM 1445 C CA . CYS A 1 178 ? 10.316 -0.635 -2.113 1.00 86.19 178 CYS A CA 1
ATOM 1446 C C . CYS A 1 178 ? 11.042 -1.901 -1.649 1.00 86.19 178 CYS A C 1
ATOM 1448 O O . CYS A 1 178 ? 10.797 -2.967 -2.200 1.00 86.19 178 CYS A O 1
ATOM 1450 N N . MET A 1 179 ? 11.866 -1.820 -0.602 1.00 86.94 179 MET A N 1
ATOM 1451 C CA . MET A 1 179 ? 12.572 -2.985 -0.056 1.00 86.94 179 MET A CA 1
ATOM 1452 C C . MET A 1 179 ? 11.623 -4.035 0.534 1.00 86.94 179 MET A C 1
ATOM 1454 O O . MET A 1 179 ? 11.880 -5.228 0.403 1.00 86.94 179 MET A O 1
ATOM 1458 N N . SER A 1 180 ? 10.534 -3.607 1.177 1.00 87.88 180 SER A N 1
ATOM 1459 C CA . SER A 1 180 ? 9.609 -4.521 1.862 1.00 87.88 180 SER A CA 1
ATOM 1460 C C . SER A 1 180 ? 8.599 -5.175 0.917 1.00 87.88 180 SER A C 1
ATOM 1462 O O . SER A 1 180 ? 8.189 -6.308 1.161 1.00 87.88 180 SER A O 1
ATOM 1464 N N . PHE A 1 181 ? 8.201 -4.487 -0.159 1.00 89.81 181 PHE A N 1
ATOM 1465 C CA . PHE A 1 181 ? 7.129 -4.947 -1.048 1.00 89.81 181 PHE A CA 1
ATOM 1466 C C . PHE A 1 181 ? 7.588 -5.143 -2.486 1.00 89.81 181 PHE A C 1
ATOM 1468 O O . PHE A 1 181 ? 7.443 -6.235 -3.027 1.00 89.81 181 PHE A O 1
ATOM 1475 N N . MET A 1 182 ? 8.149 -4.111 -3.117 1.00 90.56 182 MET A N 1
ATOM 1476 C CA . MET A 1 182 ? 8.487 -4.170 -4.544 1.00 90.56 182 MET A CA 1
ATOM 1477 C C . MET A 1 182 ? 9.623 -5.154 -4.823 1.00 90.56 182 MET A C 1
ATOM 1479 O O . MET A 1 182 ? 9.495 -6.009 -5.691 1.00 90.56 182 MET A O 1
ATOM 1483 N N . GLU A 1 183 ? 10.706 -5.066 -4.059 1.00 90.06 183 GLU A N 1
ATOM 1484 C CA . GLU A 1 183 ? 11.900 -5.886 -4.224 1.00 90.06 183 GLU A CA 1
ATOM 1485 C C . GLU A 1 183 ? 11.634 -7.400 -4.115 1.00 90.06 183 GLU A C 1
ATOM 1487 O O . GLU A 1 183 ? 12.091 -8.134 -4.996 1.00 90.06 183 GLU A O 1
ATOM 1492 N N . PRO A 1 184 ? 10.898 -7.900 -3.099 1.00 89.94 184 PRO A N 1
ATOM 1493 C CA . PRO A 1 184 ? 10.614 -9.326 -2.981 1.00 89.94 184 PRO A CA 1
ATOM 1494 C C . PRO A 1 184 ? 9.471 -9.811 -3.880 1.00 89.94 184 PRO A C 1
ATOM 1496 O O . PRO A 1 184 ? 9.347 -11.022 -4.056 1.00 89.94 184 PRO A O 1
ATOM 1499 N N . LEU A 1 185 ? 8.615 -8.932 -4.413 1.00 91.31 185 LEU A N 1
ATOM 1500 C CA . LEU A 1 185 ? 7.475 -9.342 -5.247 1.00 91.31 185 LEU A CA 1
ATOM 1501 C C . LEU A 1 185 ? 7.760 -9.241 -6.744 1.00 91.31 185 LEU A C 1
ATOM 1503 O O . LEU A 1 185 ? 7.253 -10.068 -7.494 1.00 91.31 185 LEU A O 1
ATOM 1507 N N . ILE A 1 186 ? 8.571 -8.279 -7.181 1.00 94.25 186 ILE A N 1
ATOM 1508 C CA . ILE A 1 186 ? 8.938 -8.111 -8.588 1.00 94.25 186 ILE A CA 1
ATOM 1509 C C . ILE A 1 186 ? 10.240 -8.866 -8.852 1.00 94.25 186 ILE A C 1
ATOM 1511 O O . ILE A 1 186 ? 11.280 -8.585 -8.246 1.00 94.25 186 ILE A O 1
ATOM 1515 N N . GLU A 1 187 ? 10.182 -9.813 -9.782 1.00 94.75 187 GLU A N 1
ATOM 1516 C CA . GLU A 1 187 ? 11.362 -10.489 -10.313 1.00 94.75 187 GLU A CA 1
ATOM 1517 C C . GLU A 1 187 ? 12.057 -9.577 -11.325 1.00 94.75 187 GLU A C 1
ATOM 1519 O O . GLU A 1 187 ? 13.209 -9.187 -11.135 1.00 94.75 187 GLU A O 1
ATOM 1524 N N . SER A 1 188 ? 11.318 -9.183 -12.362 1.00 95.75 188 SER A N 1
ATOM 1525 C CA . SER A 1 188 ? 11.775 -8.272 -13.406 1.00 95.75 188 SER A CA 1
ATOM 1526 C C . SER A 1 188 ? 10.598 -7.582 -14.098 1.00 95.75 188 SER A C 1
ATOM 1528 O O . SER A 1 188 ? 9.437 -7.957 -13.914 1.00 95.75 188 SER A O 1
ATOM 1530 N N . TRP A 1 189 ? 10.887 -6.550 -14.881 1.00 97.31 189 TRP A N 1
ATOM 1531 C CA . TRP A 1 189 ? 9.909 -5.895 -15.740 1.00 97.31 189 TRP A CA 1
ATOM 1532 C C . TRP A 1 189 ? 10.548 -5.408 -17.039 1.00 97.31 189 TRP A C 1
ATOM 1534 O O . TRP A 1 189 ? 11.740 -5.107 -17.081 1.00 97.31 189 TRP A O 1
ATOM 1544 N N . ASP A 1 190 ? 9.742 -5.300 -18.086 1.00 96.75 190 ASP A N 1
ATOM 1545 C CA . ASP A 1 190 ? 10.130 -4.725 -19.369 1.00 96.75 190 ASP A CA 1
ATOM 1546 C C . ASP A 1 190 ? 9.083 -3.713 -19.857 1.00 96.75 190 ASP A C 1
ATOM 1548 O O . ASP A 1 190 ? 7.940 -3.695 -19.389 1.00 96.75 190 ASP A O 1
ATOM 1552 N N . ILE A 1 191 ? 9.484 -2.842 -20.782 1.00 95.81 191 ILE A N 1
ATOM 1553 C CA . ILE A 1 191 ? 8.604 -1.880 -21.438 1.00 95.81 191 ILE A CA 1
ATOM 1554 C C . ILE A 1 191 ? 8.902 -1.778 -22.934 1.00 95.81 191 ILE A C 1
ATOM 1556 O O . ILE A 1 191 ? 10.035 -1.553 -23.374 1.00 95.81 191 ILE A O 1
ATOM 1560 N N . ASP A 1 192 ? 7.848 -1.853 -23.738 1.00 94.56 192 ASP A N 1
ATOM 1561 C CA . ASP A 1 192 ? 7.898 -1.436 -25.130 1.00 94.56 192 ASP A CA 1
ATOM 1562 C C . ASP A 1 192 ? 7.718 0.084 -25.210 1.00 94.56 192 ASP A C 1
ATOM 1564 O O . ASP A 1 192 ? 6.628 0.610 -25.012 1.00 94.56 192 ASP A O 1
ATOM 1568 N N . LEU A 1 193 ? 8.789 0.812 -25.526 1.00 91.31 193 LEU A N 1
ATOM 1569 C CA . LEU A 1 193 ? 8.768 2.276 -25.619 1.00 91.31 193 LEU A CA 1
ATOM 1570 C C . LEU A 1 193 ? 7.945 2.818 -26.801 1.00 91.31 193 LEU A C 1
ATOM 1572 O O . LEU A 1 193 ? 7.692 4.020 -26.845 1.00 91.31 193 LEU A O 1
ATOM 1576 N N . ALA A 1 194 ? 7.535 1.975 -27.756 1.00 92.06 194 ALA A N 1
ATOM 1577 C CA . ALA A 1 194 ? 6.658 2.388 -28.851 1.00 92.06 194 ALA A CA 1
ATOM 1578 C C . ALA A 1 194 ? 5.173 2.339 -28.459 1.00 92.06 194 ALA A C 1
ATOM 1580 O O . ALA A 1 194 ? 4.394 3.188 -28.892 1.00 92.06 194 ALA A O 1
ATOM 1581 N N . THR A 1 195 ? 4.778 1.353 -27.649 1.00 92.75 195 THR A N 1
ATOM 1582 C CA . THR A 1 195 ? 3.375 1.119 -27.257 1.00 92.75 195 THR A CA 1
ATOM 1583 C C . THR A 1 195 ? 3.081 1.461 -25.797 1.00 92.75 195 THR A C 1
ATOM 1585 O O . THR A 1 195 ? 1.917 1.559 -25.414 1.00 92.75 195 THR A O 1
ATOM 1588 N N . PHE A 1 196 ? 4.121 1.647 -24.983 1.00 90.19 196 PHE A N 1
ATOM 1589 C CA . PHE A 1 196 ? 4.075 1.742 -23.522 1.00 90.19 196 PHE A CA 1
ATOM 1590 C C . PHE A 1 196 ? 3.457 0.512 -22.837 1.00 90.19 196 PHE A C 1
ATOM 1592 O O . PHE A 1 196 ? 3.026 0.587 -21.683 1.00 90.19 196 PHE A O 1
ATOM 1599 N N . GLY A 1 197 ? 3.416 -0.628 -23.537 1.00 92.44 197 GLY A N 1
ATOM 1600 C CA . GLY A 1 197 ? 3.091 -1.920 -22.945 1.00 92.44 197 GLY A CA 1
ATOM 1601 C C . GLY A 1 197 ? 4.180 -2.334 -21.961 1.00 92.44 197 GLY A C 1
ATOM 1602 O O . GLY A 1 197 ? 5.363 -2.209 -22.270 1.00 92.44 197 GLY A O 1
ATOM 1603 N N . MET A 1 198 ? 3.775 -2.798 -20.778 1.00 95.75 198 MET A N 1
ATOM 1604 C CA . MET A 1 198 ? 4.694 -3.274 -19.746 1.00 95.75 198 MET A CA 1
ATOM 1605 C C . MET A 1 198 ? 4.426 -4.732 -19.413 1.00 95.75 198 MET A C 1
ATOM 1607 O O . MET A 1 198 ? 3.293 -5.084 -19.076 1.00 95.75 198 MET A O 1
ATOM 1611 N N . ASP A 1 199 ? 5.493 -5.520 -19.408 1.00 95.12 199 ASP A N 1
ATOM 1612 C CA . ASP A 1 199 ? 5.499 -6.888 -18.911 1.00 95.12 199 ASP A CA 1
ATOM 1613 C C . ASP A 1 199 ? 6.143 -6.891 -17.528 1.00 95.12 199 ASP A C 1
ATOM 1615 O O . ASP A 1 199 ? 7.218 -6.332 -17.329 1.00 95.12 199 ASP A O 1
ATOM 1619 N N . ILE A 1 200 ? 5.460 -7.470 -16.542 1.00 95.75 200 ILE A N 1
ATOM 1620 C CA . ILE A 1 200 ? 5.918 -7.500 -15.148 1.00 95.75 200 ILE A CA 1
ATOM 1621 C C . ILE A 1 200 ? 5.892 -8.950 -14.685 1.00 95.75 200 ILE A C 1
ATOM 1623 O O . ILE A 1 200 ? 4.828 -9.567 -14.616 1.00 95.75 200 ILE A O 1
ATOM 1627 N N . ILE A 1 201 ? 7.066 -9.475 -14.348 1.00 95.19 201 ILE A N 1
ATOM 1628 C CA . ILE A 1 201 ? 7.246 -10.826 -13.828 1.00 95.19 201 ILE A CA 1
ATOM 1629 C C . ILE A 1 201 ? 7.304 -10.737 -12.306 1.00 95.19 201 ILE A C 1
ATOM 1631 O O . ILE A 1 201 ? 8.104 -9.991 -11.734 1.00 95.19 201 ILE A O 1
ATOM 1635 N N . LEU A 1 202 ? 6.419 -11.478 -11.644 1.00 92.94 202 LEU A N 1
ATOM 1636 C CA . LEU A 1 202 ? 6.384 -11.571 -10.190 1.00 92.94 202 LEU A CA 1
ATOM 1637 C C . LEU A 1 202 ? 7.150 -12.805 -9.734 1.00 92.94 202 LEU A C 1
ATOM 1639 O O . LEU A 1 202 ? 7.021 -13.861 -10.348 1.00 92.94 202 LEU A O 1
ATOM 1643 N N . ASN A 1 203 ? 7.865 -12.689 -8.616 1.00 88.19 203 ASN A N 1
ATOM 1644 C CA . ASN A 1 203 ? 8.487 -13.850 -7.995 1.00 88.19 203 ASN A CA 1
ATOM 1645 C C . ASN A 1 203 ? 7.405 -14.875 -7.635 1.00 88.19 203 ASN A C 1
ATOM 1647 O O . ASN A 1 203 ? 6.426 -14.552 -6.952 1.00 88.19 203 ASN A O 1
ATOM 1651 N N . HIS A 1 204 ? 7.601 -16.122 -8.055 1.00 64.44 204 HIS A N 1
ATOM 1652 C CA . HIS A 1 204 ? 6.820 -17.236 -7.536 1.00 64.44 204 HIS A CA 1
ATOM 1653 C C . HIS A 1 204 ? 7.176 -17.434 -6.058 1.00 64.44 204 HIS A C 1
ATOM 1655 O O . HIS A 1 204 ? 8.341 -17.643 -5.719 1.00 64.44 204 HIS A O 1
ATOM 1661 N N . ARG A 1 205 ? 6.173 -17.318 -5.186 1.00 58.59 205 ARG A N 1
ATOM 1662 C CA . ARG A 1 205 ? 6.272 -17.683 -3.771 1.00 58.59 205 ARG A CA 1
ATOM 1663 C C . ARG A 1 205 ? 5.680 -19.063 -3.554 1.00 58.59 205 ARG A C 1
ATOM 1665 O O . ARG A 1 205 ? 4.600 -19.317 -4.133 1.00 58.59 205 ARG A O 1
#

Radius of gyration: 19.11 Å; chains: 1; bounding box: 44×42×56 Å

Sequence (205 aa):
MAFVIRQRLKELGLEQRHLATAAQVTESYISQLLGRKKAPPAPDRTDLYEKLGQALKLPNGELARLADLERKEEFKRKLGNPPAPLFEEVRELILRKCHPDREKQVRAIFAQNPFGELERLVTEKLLHVVKVVAKKELEDENWLRLVARLSSRSYEEMRVMILEFLDADVFTLSAENCMSFMEPLIESWDIDLATFGMDIILNHR

pLDDT: mean 89.56, std 7.7, range [58.12, 97.31]

Secondary structure (DSSP, 8-state):
-HHHHHHHHHHHT--HHHHHHHHTS-HHHHHHHHTTSSPPPPGGG-SHHHHHHHHTTPPTTHHHHHHHHHHHHHHHHHTTSPPPPPPHHHHHHHHHTB-HHHHHHHHHHHHHSTT-HHHHHHHHHHHHHHHHHHHHHHH-HHHHHHHHHHTT--HHHHHHHHHHHHH--TTT--HHHIIIIIHHHEEEEEE-TTT--EEEEEPP-